Protein AF-0000000073780108 (afdb_homodimer)

Foldseek 3Di:
DPPDDDPDDDPPDPPPPPPPVPPVVPPVPPPPPPPPPPPDPPFFFDFDDDPVDDTDTDDQDPFGDWADWDDDDQWIWTFTQQQFIWTQHPVGIDTQEFDFDPPDDACLRRWGWHEWDADDVNQWIWIQTQRRGTWTAGPVRGDIDHDPPPDPPDGRHGWHYWDADPVGDIDTDHDPCSVVCVVPVVPD/DPPPPDPPDPPDDPPDPPPPVPPVVPPVPPPPPPPPVVPPPPDFFDFDDDPDDDTDTDDQDPFGDWADWDDDDQWIWTFTQQQFIWTQHPVGIDTQEFDFDPPDDACLRRWGWHEWDADPVRQWIWIQTQRRGTWTAGPVRGDIDHDPPPDPPDGRHGWHYWDADPVGDIDTDHDPCSVVCVVPVVPD

Structure (mmCIF, N/CA/C/O backbone):
data_AF-0000000073780108-model_v1
#
loop_
_entity.id
_entity.type
_entity.pdbx_description
1 polymer 'Adipocyte plasma membrane-associated protein'
#
loop_
_atom_site.group_PDB
_atom_site.id
_atom_site.type_symbol
_atom_site.label_atom_id
_atom_site.label_alt_id
_atom_site.label_comp_id
_atom_site.label_asym_id
_atom_site.label_entity_id
_atom_site.label_seq_id
_atom_site.pdbx_PDB_ins_code
_atom_site.Cartn_x
_atom_site.Cartn_y
_atom_site.Cartn_z
_atom_site.occupancy
_atom_site.B_iso_or_equiv
_atom_site.auth_seq_id
_atom_site.auth_comp_id
_atom_site.auth_asym_id
_atom_site.auth_atom_id
_atom_site.pdbx_PDB_model_num
ATOM 1 N N . MET A 1 1 ? 30.875 15.211 83.938 1 23.62 1 MET A N 1
ATOM 2 C CA . MET A 1 1 ? 29.484 15.602 84.125 1 23.62 1 MET A CA 1
ATOM 3 C C . MET A 1 1 ? 28.719 15.625 82.812 1 23.62 1 MET A C 1
ATOM 5 O O . MET A 1 1 ? 27.5 15.484 82.812 1 23.62 1 MET A O 1
ATOM 9 N N . ILE A 1 2 ? 29.375 16.125 81.75 1 29.27 2 ILE A N 1
ATOM 10 C CA . ILE A 1 2 ? 28.781 16.625 80.5 1 29.27 2 ILE A CA 1
ATOM 11 C C . ILE A 1 2 ? 28.281 15.445 79.688 1 29.27 2 ILE A C 1
ATOM 13 O O . ILE A 1 2 ? 27.906 15.625 78.5 1 29.27 2 ILE A O 1
ATOM 17 N N . GLU A 1 3 ? 28.594 14.258 80.125 1 25.8 3 GLU A N 1
ATOM 18 C CA . GLU A 1 3 ? 28.656 12.984 79.375 1 25.8 3 GLU A CA 1
ATOM 19 C C . GLU A 1 3 ? 27.266 12.523 78.938 1 25.8 3 GLU A C 1
ATOM 21 O O . GLU A 1 3 ? 27.094 11.945 77.875 1 25.8 3 GLU A O 1
ATOM 26 N N . LEU A 1 4 ? 26.297 12.336 79.875 1 23.11 4 LEU A N 1
ATOM 27 C CA . LEU A 1 4 ? 25.359 11.219 79.938 1 23.11 4 LEU A CA 1
ATOM 28 C C . LEU A 1 4 ? 24.125 11.484 79.062 1 23.11 4 LEU A C 1
ATOM 30 O O . LEU A 1 4 ? 23.391 10.555 78.75 1 23.11 4 LEU A O 1
ATOM 34 N N . ARG A 1 5 ? 23.438 12.703 79.125 1 22.75 5 ARG A N 1
ATOM 35 C CA . ARG A 1 5 ? 21.984 12.766 79.062 1 22.75 5 ARG A CA 1
ATOM 36 C C . ARG A 1 5 ? 21.453 12.195 77.812 1 22.75 5 ARG A C 1
ATOM 38 O O . ARG A 1 5 ? 22.172 12.102 76.812 1 22.75 5 ARG A O 1
ATOM 45 N N . LYS A 1 6 ? 19.984 12.539 77.375 1 26.09 6 LYS A N 1
ATOM 46 C CA . LYS A 1 6 ? 18.672 12.055 76.938 1 26.09 6 LYS A CA 1
ATOM 47 C C . LYS A 1 6 ? 18.625 11.867 75.438 1 26.09 6 LYS A C 1
ATOM 49 O O . LYS A 1 6 ? 18.781 12.82 74.688 1 26.09 6 LYS A O 1
ATOM 54 N N . LEU A 1 7 ? 19.109 10.703 74.688 1 26.95 7 LEU A N 1
ATOM 55 C CA . LEU A 1 7 ? 18.984 9.836 73.562 1 26.95 7 LEU A CA 1
ATOM 56 C C . LEU A 1 7 ? 17.547 9.773 73.062 1 26.95 7 LEU A C 1
ATOM 58 O O . LEU A 1 7 ? 17.297 9.539 71.875 1 26.95 7 LEU A O 1
ATOM 62 N N . VAL A 1 8 ? 16.562 9.781 74 1 26.56 8 VAL A N 1
ATOM 63 C CA . VAL A 1 8 ? 15.352 8.977 73.875 1 26.56 8 VAL A CA 1
ATOM 64 C C . VAL A 1 8 ? 14.445 9.609 72.812 1 26.56 8 VAL A C 1
ATOM 66 O O . VAL A 1 8 ? 13.75 8.906 72.062 1 26.56 8 VAL A O 1
ATOM 69 N N . PHE A 1 9 ? 14.188 10.922 72.812 1 25.12 9 PHE A N 1
ATOM 70 C CA . PHE A 1 9 ? 12.805 11.344 72.562 1 25.12 9 PHE A CA 1
ATOM 71 C C . PHE A 1 9 ? 12.406 11.125 71.125 1 25.12 9 PHE A C 1
ATOM 73 O O . PHE A 1 9 ? 11.25 10.812 70.875 1 25.12 9 PHE A O 1
ATOM 80 N N . ARG A 1 10 ? 13.078 11.734 70.125 1 26.78 10 ARG A N 1
ATOM 81 C CA . ARG A 1 10 ? 12.25 12.305 69.062 1 26.78 10 ARG A CA 1
ATOM 82 C C . ARG A 1 10 ? 11.758 11.227 68.125 1 26.78 10 ARG A C 1
ATOM 84 O O . ARG A 1 10 ? 12.469 10.844 67.188 1 26.78 10 ARG A O 1
ATOM 91 N N . SER A 1 11 ? 11.273 9.969 68.562 1 28.39 11 SER A N 1
ATOM 92 C CA . SER A 1 11 ? 10.68 8.828 67.875 1 28.39 11 SER A CA 1
ATOM 93 C C . SER A 1 11 ? 9.461 9.242 67.062 1 28.39 11 SER A C 1
ATOM 95 O O . SER A 1 11 ? 8.953 8.461 66.25 1 28.39 11 SER A O 1
ATOM 97 N N . ILE A 1 12 ? 8.656 10.25 67.562 1 26.28 12 ILE A N 1
ATOM 98 C CA . ILE A 1 12 ? 7.215 10.133 67.438 1 26.28 12 ILE A CA 1
ATOM 99 C C . ILE A 1 12 ? 6.844 10.289 65.938 1 26.28 12 ILE A C 1
ATOM 101 O O . ILE A 1 12 ? 5.984 9.562 65.438 1 26.28 12 ILE A O 1
ATOM 105 N N . THR A 1 13 ? 7.27 11.336 65.312 1 26.39 13 THR A N 1
ATOM 106 C CA . THR A 1 13 ? 6.34 12.047 64.438 1 26.39 13 THR A CA 1
ATOM 107 C C . THR A 1 13 ? 6.16 11.305 63.094 1 26.39 13 THR A C 1
ATOM 109 O O . THR A 1 13 ? 5.488 11.797 62.188 1 26.39 13 THR A O 1
ATOM 112 N N . VAL A 1 14 ? 6.773 10.141 62.844 1 28.67 14 VAL A N 1
ATOM 113 C CA . VAL A 1 14 ? 6.816 9.664 61.469 1 28.67 14 VAL A CA 1
ATOM 114 C C . VAL A 1 14 ? 5.453 9.109 61.062 1 28.67 14 VAL A C 1
ATOM 116 O O . VAL A 1 14 ? 5.285 8.594 59.969 1 28.67 14 VAL A O 1
ATOM 119 N N . ILE A 1 15 ? 4.496 8.953 62.062 1 28.08 15 ILE A N 1
ATOM 120 C CA . ILE A 1 15 ? 3.363 8.062 61.844 1 28.08 15 ILE A CA 1
ATOM 121 C C . ILE A 1 15 ? 2.438 8.633 60.781 1 28.08 15 ILE A C 1
ATOM 123 O O . ILE A 1 15 ? 1.927 7.902 59.938 1 28.08 15 ILE A O 1
ATOM 127 N N . CYS A 1 16 ? 2.121 9.945 60.875 1 25.45 16 CYS A N 1
ATOM 128 C CA . CYS A 1 16 ? 0.814 10.398 60.406 1 25.45 16 CYS A CA 1
ATOM 129 C C . CYS A 1 16 ? 0.711 10.305 58.875 1 25.45 16 CYS A C 1
ATOM 131 O O . CYS A 1 16 ? -0.374 10.453 58.312 1 25.45 16 CYS A O 1
ATOM 133 N N . ILE A 1 17 ? 1.771 10.391 58.156 1 28.38 17 ILE A N 1
ATOM 134 C CA . ILE A 1 17 ? 1.532 10.766 56.781 1 28.38 17 ILE A CA 1
ATOM 135 C C . ILE A 1 17 ? 0.919 9.586 56.031 1 28.38 17 ILE A C 1
ATOM 137 O O . ILE A 1 17 ? 0.561 9.711 54.844 1 28.38 17 ILE A O 1
ATOM 141 N N . GLY A 1 18 ? 0.762 8.391 56.625 1 26.16 18 GLY A N 1
ATOM 142 C CA . GLY A 1 18 ? 0.347 7.199 55.875 1 26.16 18 GLY A CA 1
ATOM 143 C C . GLY A 1 18 ? -1.107 7.242 55.469 1 26.16 18 GLY A C 1
ATOM 144 O O . GLY A 1 18 ? -1.473 6.672 54.438 1 26.16 18 GLY A O 1
ATOM 145 N N . TYR A 1 19 ? -1.919 7.762 56.375 1 26.3 19 TYR A N 1
ATOM 146 C CA . TYR A 1 19 ? -3.336 7.434 56.25 1 26.3 19 TYR A CA 1
ATOM 147 C C . TYR A 1 19 ? -3.963 8.102 55.031 1 26.3 19 TYR A C 1
ATOM 149 O O . TYR A 1 19 ? -5 7.652 54.562 1 26.3 19 TYR A O 1
ATOM 157 N N . ILE A 1 20 ? -3.553 9.336 54.781 1 27.33 20 ILE A N 1
ATOM 158 C CA . ILE A 1 20 ? -4.426 10.109 53.906 1 27.33 20 ILE A CA 1
ATOM 159 C C . ILE A 1 20 ? -4.477 9.477 52.531 1 27.33 20 ILE A C 1
ATOM 161 O O . ILE A 1 20 ? -5.438 9.68 51.781 1 27.33 20 ILE A O 1
ATOM 165 N N . ILE A 1 21 ? -3.494 8.711 52.156 1 25.94 21 ILE A N 1
ATOM 166 C CA . ILE A 1 21 ? -3.469 8.383 50.719 1 25.94 21 ILE A CA 1
ATOM 167 C C . ILE A 1 21 ? -4.582 7.391 50.406 1 25.94 21 ILE A C 1
ATOM 169 O O . ILE A 1 21 ? -5.012 7.281 49.25 1 25.94 21 ILE A O 1
ATOM 173 N N . ARG A 1 22 ? -5.121 6.656 51.375 1 27.92 22 ARG A N 1
ATOM 174 C CA . ARG A 1 22 ? -6.094 5.602 51.094 1 27.92 22 ARG A CA 1
ATOM 175 C C . ARG A 1 22 ? -7.402 6.184 50.594 1 27.92 22 ARG A C 1
ATOM 177 O O . ARG A 1 22 ? -8.07 5.574 49.75 1 27.92 22 ARG A O 1
ATOM 184 N N . CYS A 1 23 ? -7.852 7.215 51.25 1 27.45 23 CYS A N 1
ATOM 185 C CA . CYS A 1 23 ? -9.273 7.496 51.062 1 27.45 23 CYS A CA 1
ATOM 186 C C . CYS A 1 23 ? -9.594 7.828 49.625 1 27.45 23 CYS A C 1
ATOM 188 O O . CYS A 1 23 ? -10.734 7.672 49.188 1 27.45 23 CYS A O 1
ATOM 190 N N . PHE A 1 24 ? -8.844 8.766 49.094 1 27.88 24 PHE A N 1
ATOM 191 C CA . PHE A 1 24 ? -9.398 9.328 47.844 1 27.88 24 PHE A CA 1
ATOM 192 C C . PHE A 1 24 ? -9.453 8.273 46.75 1 27.88 24 PHE A C 1
ATOM 194 O O . PHE A 1 24 ? -9.867 8.562 45.625 1 27.88 24 PHE A O 1
ATOM 201 N N . LEU A 1 25 ? -8.891 7.102 46.969 1 29.11 25 LEU A N 1
ATOM 202 C CA . LEU A 1 25 ? -8.828 6.211 45.812 1 29.11 25 LEU A CA 1
ATOM 203 C C . LEU A 1 25 ? -10.195 5.586 45.562 1 29.11 25 LEU A C 1
ATOM 205 O O . LEU A 1 25 ? -10.312 4.684 44.719 1 29.11 25 LEU A O 1
ATOM 209 N N . ASN A 1 26 ? -11.133 5.727 46.438 1 29.36 26 ASN A N 1
ATOM 210 C CA . ASN A 1 26 ? -12.32 4.898 46.25 1 29.36 26 ASN A CA 1
ATOM 211 C C . ASN A 1 26 ? -13.133 5.355 45.062 1 29.36 26 ASN A C 1
ATOM 213 O O . ASN A 1 26 ? -14.352 5.539 45.156 1 29.36 26 ASN A O 1
ATOM 217 N N . LYS A 1 27 ? -12.703 6.355 44.375 1 29.73 27 LYS A N 1
ATOM 218 C CA . LYS A 1 27 ? -13.781 6.656 43.438 1 29.73 27 LYS A CA 1
ATOM 219 C C . LYS A 1 27 ? -14.18 5.414 42.625 1 29.73 27 LYS A C 1
ATOM 221 O O . LYS A 1 27 ? -13.312 4.695 42.125 1 29.73 27 LYS A O 1
ATOM 226 N N . SER A 1 28 ? -15.344 4.852 42.938 1 29.98 28 SER A N 1
ATOM 227 C CA . SER A 1 28 ? -16.047 3.756 42.281 1 29.98 28 SER A CA 1
ATOM 228 C C . SER A 1 28 ? -15.992 3.891 40.75 1 29.98 28 SER A C 1
ATOM 230 O O . SER A 1 28 ? -16.578 4.816 40.188 1 29.98 28 SER A O 1
ATOM 232 N N . THR A 1 29 ? -14.82 4.012 40.219 1 29.36 29 THR A N 1
ATOM 233 C CA . THR A 1 29 ? -14.836 4.152 38.75 1 29.36 29 THR A CA 1
ATOM 234 C C . THR A 1 29 ? -15.727 3.098 38.125 1 29.36 29 THR A C 1
ATOM 236 O O . THR A 1 29 ? -15.461 1.899 38.219 1 29.36 29 THR A O 1
ATOM 239 N N . ASP A 1 30 ? -17.078 3.268 38.281 1 28.55 30 ASP A N 1
ATOM 240 C CA . ASP A 1 30 ? -18.016 2.479 37.5 1 28.55 30 ASP A CA 1
ATOM 241 C C . ASP A 1 30 ? -17.484 2.264 36.062 1 28.55 30 ASP A C 1
ATOM 243 O O . ASP A 1 30 ? -17.234 3.227 35.344 1 28.55 30 ASP A O 1
ATOM 247 N N . SER A 1 31 ? -16.672 1.318 35.906 1 28.3 31 SER A N 1
ATOM 248 C CA . SER A 1 31 ? -16.156 0.807 34.656 1 28.3 31 SER A CA 1
ATOM 249 C C . SER A 1 31 ? -17.281 0.573 33.625 1 28.3 31 SER A C 1
ATOM 251 O O . SER A 1 31 ? -18.078 -0.348 33.812 1 28.3 31 SER A O 1
ATOM 253 N N . TYR A 1 32 ? -18.156 1.625 33.469 1 25.91 32 TYR A N 1
ATOM 254 C CA . TYR A 1 32 ? -19.094 1.364 32.375 1 25.91 32 TYR A CA 1
ATOM 255 C C . TYR A 1 32 ? -18.375 0.731 31.188 1 25.91 32 TYR A C 1
ATOM 257 O O . TYR A 1 32 ? -17.391 1.28 30.688 1 25.91 32 TYR A O 1
ATOM 265 N N . THR A 1 33 ? -18.219 -0.583 31.266 1 25.45 33 THR A N 1
ATOM 266 C CA . THR A 1 33 ? -17.859 -1.425 30.141 1 25.45 33 THR A CA 1
ATOM 267 C C . THR A 1 33 ? -18.688 -1.081 28.906 1 25.45 33 THR A C 1
ATOM 269 O O . THR A 1 33 ? -19.891 -1.344 28.891 1 25.45 33 THR A O 1
ATOM 272 N N . TYR A 1 34 ? -18.625 0.204 28.594 1 25.34 34 TYR A N 1
ATOM 273 C CA . TYR A 1 34 ? -19.312 0.432 27.328 1 25.34 34 TYR A CA 1
ATOM 274 C C . TYR A 1 34 ? -19.031 -0.695 26.344 1 25.34 34 TYR A C 1
ATOM 276 O O . TYR A 1 34 ? -17.875 -1.039 26.094 1 25.34 34 TYR A O 1
ATOM 284 N N . HIS A 1 35 ? -19.859 -1.707 26.484 1 26.08 35 HIS A N 1
ATOM 285 C CA . HIS A 1 35 ? -19.938 -2.723 25.453 1 26.08 35 HIS A CA 1
ATOM 286 C C . HIS A 1 35 ? -20 -2.086 24.062 1 26.08 35 HIS A C 1
ATOM 288 O O . HIS A 1 35 ? -20.953 -1.361 23.75 1 26.08 35 HIS A O 1
ATOM 294 N N . ILE A 1 36 ? -18.938 -1.427 23.812 1 26.33 36 ILE A N 1
ATOM 295 C CA . ILE A 1 36 ? -18.953 -0.988 22.422 1 26.33 36 ILE A CA 1
ATOM 296 C C . ILE A 1 36 ? -19.438 -2.123 21.531 1 26.33 36 ILE A C 1
ATOM 298 O O . ILE A 1 36 ? -18.891 -3.223 21.547 1 26.33 36 ILE A O 1
ATOM 302 N N . ASN A 1 37 ? -20.734 -2.211 21.312 1 26.16 37 ASN A N 1
ATOM 303 C CA . ASN A 1 37 ? -21.312 -3.057 20.266 1 26.16 37 ASN A CA 1
ATOM 304 C C . ASN A 1 37 ? -20.406 -3.141 19.047 1 26.16 37 ASN A C 1
ATOM 306 O O . ASN A 1 37 ? -19.859 -2.131 18.609 1 26.16 37 ASN A O 1
ATOM 310 N N . PRO A 1 38 ? -19.953 -4.324 18.828 1 26.8 38 PRO A N 1
ATOM 311 C CA . PRO A 1 38 ? -19.047 -4.645 17.734 1 26.8 38 PRO A CA 1
ATOM 312 C C . PRO A 1 38 ? -19.422 -3.959 16.422 1 26.8 38 PRO A C 1
ATOM 314 O O . PRO A 1 38 ? -20.609 -3.945 16.047 1 26.8 38 PRO A O 1
ATOM 317 N N . SER A 1 39 ? -18.828 -2.816 16.188 1 29.84 39 SER A N 1
ATOM 318 C CA . SER A 1 39 ? -18.875 -2.09 14.922 1 29.84 39 SER A CA 1
ATOM 319 C C . SER A 1 39 ? -18.953 -3.045 13.734 1 29.84 39 SER A C 1
ATOM 321 O O . SER A 1 39 ? -18.562 -4.211 13.844 1 29.84 39 SER A O 1
ATOM 323 N N . ILE A 1 40 ? -19.781 -2.783 12.789 1 26.11 40 ILE A N 1
ATOM 324 C CA . ILE A 1 40 ? -20.047 -3.457 11.523 1 26.11 40 ILE A CA 1
ATOM 325 C C . ILE A 1 40 ? -18.734 -3.895 10.891 1 26.11 40 ILE A C 1
ATOM 327 O O . ILE A 1 40 ? -17.828 -3.074 10.688 1 26.11 40 ILE A O 1
ATOM 331 N N . GLU A 1 41 ? -18.281 -5.047 11.266 1 29.34 41 GLU A N 1
ATOM 332 C CA . GLU A 1 41 ? -17.172 -5.77 10.633 1 29.34 41 GLU A CA 1
ATOM 333 C C . GLU A 1 41 ? -17.141 -5.512 9.133 1 29.34 41 GLU A C 1
ATOM 335 O O . GLU A 1 41 ? -18.094 -5.816 8.422 1 29.34 41 GLU A O 1
ATOM 340 N N . LEU A 1 42 ? -16.734 -4.438 8.719 1 32.12 42 LEU A N 1
ATOM 341 C CA . LEU A 1 42 ? -16.531 -4.344 7.277 1 32.12 42 LEU A CA 1
ATOM 342 C C . LEU A 1 42 ? -15.719 -5.527 6.762 1 32.12 42 LEU A C 1
ATOM 344 O O . LEU A 1 42 ? -14.508 -5.605 6.996 1 32.12 42 LEU A O 1
ATOM 348 N N . ASN A 1 43 ? -16.016 -6.672 6.984 1 30.02 43 ASN A N 1
ATOM 349 C CA . ASN A 1 43 ? -15.602 -7.969 6.461 1 30.02 43 ASN A CA 1
ATOM 350 C C . ASN A 1 43 ? -15.25 -7.891 4.977 1 30.02 43 ASN A C 1
ATOM 352 O O . ASN A 1 43 ? -15.984 -7.293 4.191 1 30.02 43 ASN A O 1
ATOM 356 N N . ASP A 1 44 ? -14.242 -8.352 4.305 1 33.88 44 ASP A N 1
ATOM 357 C CA . ASP A 1 44 ? -13.625 -8.977 3.139 1 33.88 44 ASP A CA 1
ATOM 358 C C . ASP A 1 44 ? -13.867 -8.148 1.879 1 33.88 44 ASP A C 1
ATOM 360 O O . ASP A 1 44 ? -13.883 -8.688 0.769 1 33.88 44 ASP A O 1
ATOM 364 N N . GLN A 1 45 ? -14.367 -6.934 1.957 1 39.59 45 GLN A N 1
ATOM 365 C CA . GLN A 1 45 ? -14.914 -6.461 0.688 1 39.59 45 GLN A CA 1
ATOM 366 C C . GLN A 1 45 ? -14.25 -5.148 0.263 1 39.59 45 GLN A C 1
ATOM 368 O O . GLN A 1 45 ? -13.648 -4.457 1.084 1 39.59 45 GLN A O 1
ATOM 373 N N . LEU A 1 46 ? -13.781 -5.098 -1.035 1 40.38 46 LEU A N 1
ATOM 374 C CA . LEU A 1 46 ? -13.461 -3.879 -1.768 1 40.38 46 LEU A CA 1
ATOM 375 C C . LEU A 1 46 ? -14.648 -2.922 -1.771 1 40.38 46 LEU A C 1
ATOM 377 O O . LEU A 1 46 ? -15.789 -3.34 -1.999 1 40.38 46 LEU A O 1
ATOM 381 N N . ILE A 1 47 ? -14.641 -1.762 -1.096 1 45.81 47 ILE A N 1
ATOM 382 C CA . ILE A 1 47 ? -15.719 -0.779 -1.132 1 45.81 47 ILE A CA 1
ATOM 383 C C . ILE A 1 47 ? -15.523 0.159 -2.32 1 45.81 47 ILE A C 1
ATOM 385 O O . ILE A 1 47 ? -14.406 0.606 -2.588 1 45.81 47 ILE A O 1
ATOM 389 N N . ILE A 1 48 ? -16.359 0.102 -3.35 1 39.84 48 ILE A N 1
ATOM 390 C CA . ILE A 1 48 ? -16.344 1.057 -4.453 1 39.84 48 ILE A CA 1
ATOM 391 C C . ILE A 1 48 ? -17.328 2.195 -4.164 1 39.84 48 ILE A C 1
ATOM 393 O O . ILE A 1 48 ? -18.469 1.957 -3.797 1 39.84 48 ILE A O 1
ATOM 397 N N . ASN A 1 49 ? -16.812 3.352 -3.844 1 43.97 49 ASN A N 1
ATOM 398 C CA . ASN A 1 49 ? -17.688 4.512 -3.723 1 43.97 49 ASN A CA 1
ATOM 399 C C . ASN A 1 49 ? -18.062 5.082 -5.09 1 43.97 49 ASN A C 1
ATOM 401 O O . ASN A 1 49 ? -17.188 5.527 -5.836 1 43.97 49 ASN A O 1
ATOM 405 N N . LYS A 1 50 ? -19.094 4.559 -5.582 1 40.22 50 LYS A N 1
ATOM 406 C CA . LYS A 1 50 ? -19.672 5.219 -6.746 1 40.22 50 LYS A CA 1
ATOM 407 C C . LYS A 1 50 ? -20.328 6.535 -6.359 1 40.22 50 LYS A C 1
ATOM 409 O O . LYS A 1 50 ? -21.062 6.605 -5.359 1 40.22 50 LYS A O 1
ATOM 414 N N . ASN A 1 51 ? -20.203 7.668 -7.066 1 39.09 51 ASN A N 1
ATOM 415 C CA . ASN A 1 51 ? -20.859 8.953 -6.844 1 39.09 51 ASN A CA 1
ATOM 416 C C . ASN A 1 51 ? -21.406 9.062 -5.426 1 39.09 51 ASN A C 1
ATOM 418 O O . ASN A 1 51 ? -22.562 8.719 -5.172 1 39.09 51 ASN A O 1
ATOM 422 N N . TYR A 1 52 ? -20.703 9.414 -4.332 1 48.41 52 TYR A N 1
ATOM 423 C CA . TYR A 1 52 ? -20.719 9.938 -2.971 1 48.41 52 TYR A CA 1
ATOM 424 C C . TYR A 1 52 ? -21.828 9.289 -2.146 1 48.41 52 TYR A C 1
ATOM 426 O O . TYR A 1 52 ? -21.953 9.555 -0.948 1 48.41 52 TYR A O 1
ATOM 434 N N . GLY A 1 53 ? -22.5 8.102 -2.814 1 51.72 53 GLY A N 1
ATOM 435 C CA . GLY A 1 53 ? -23.609 7.621 -2.004 1 51.72 53 GLY A CA 1
ATOM 436 C C . GLY A 1 53 ? -23.688 6.105 -1.945 1 51.72 53 GLY A C 1
ATOM 437 O O . GLY A 1 53 ? -23.922 5.531 -0.88 1 51.72 53 GLY A O 1
ATOM 438 N N . LYS A 1 54 ? -23.516 5.418 -3.068 1 59.38 54 LYS A N 1
ATOM 439 C CA . LYS A 1 54 ? -23.828 3.994 -3.014 1 59.38 54 LYS A CA 1
ATOM 440 C C . LYS A 1 54 ? -22.562 3.156 -2.834 1 59.38 54 LYS A C 1
ATOM 442 O O . LYS A 1 54 ? -21.641 3.242 -3.641 1 59.38 54 LYS A O 1
ATOM 447 N N . LEU A 1 55 ? -22.328 2.658 -1.636 1 68.56 55 LEU A N 1
ATOM 448 C CA . LEU A 1 55 ? -21.234 1.73 -1.331 1 68.56 55 LEU A CA 1
ATOM 449 C C . LEU A 1 55 ? -21.594 0.317 -1.785 1 68.56 55 LEU A C 1
ATOM 451 O O . LEU A 1 55 ? -22.688 -0.171 -1.518 1 68.56 55 LEU A O 1
ATOM 455 N N . GLU A 1 56 ? -20.812 -0.107 -2.812 1 79 56 GLU A N 1
ATOM 456 C CA . GLU A 1 56 ? -20.953 -1.503 -3.213 1 79 56 GLU A CA 1
ATOM 457 C C . GLU A 1 56 ? -19.734 -2.322 -2.826 1 79 56 GLU A C 1
ATOM 459 O O . GLU A 1 56 ? -18.609 -1.815 -2.857 1 79 56 GLU A O 1
ATOM 464 N N . LYS A 1 57 ? -20.047 -3.588 -2.387 1 82.88 57 LYS A N 1
ATOM 465 C CA . LYS A 1 57 ? -18.969 -4.516 -2.049 1 82.88 57 LYS A CA 1
ATOM 466 C C . LYS A 1 57 ? -18.641 -5.43 -3.227 1 82.88 57 LYS A C 1
ATOM 468 O O . LYS A 1 57 ? -19.531 -5.906 -3.922 1 82.88 57 LYS A O 1
ATOM 473 N N . ILE A 1 58 ? -17.359 -5.59 -3.492 1 86.62 58 ILE A N 1
ATOM 474 C CA . ILE A 1 58 ? -16.938 -6.555 -4.5 1 86.62 58 ILE A CA 1
ATOM 475 C C . ILE A 1 58 ? -16.641 -7.902 -3.838 1 86.62 58 ILE A C 1
ATOM 477 O O . ILE A 1 58 ? -15.805 -7.996 -2.941 1 86.62 58 ILE A O 1
ATOM 481 N N . ASP A 1 59 ? -17.359 -8.859 -4.25 1 87.62 59 ASP A N 1
ATOM 482 C CA . ASP A 1 59 ? -17.156 -10.219 -3.756 1 87.62 59 ASP A CA 1
ATOM 483 C C . ASP A 1 59 ? -15.922 -10.859 -4.379 1 87.62 59 ASP A C 1
ATOM 485 O O . ASP A 1 59 ? -15.828 -10.984 -5.602 1 87.62 59 ASP A O 1
ATOM 489 N N . LEU A 1 60 ? -15.039 -11.32 -3.559 1 92.19 60 LEU A N 1
ATOM 490 C CA . LEU A 1 60 ? -13.789 -11.906 -4.035 1 92.19 60 LEU A CA 1
ATOM 491 C C . LEU A 1 60 ? -13.867 -13.43 -4.023 1 92.19 60 LEU A C 1
ATOM 493 O O . LEU A 1 60 ? -12.836 -14.109 -4.066 1 92.19 60 LEU A O 1
ATOM 497 N N . MET A 1 61 ? -15.094 -13.875 -3.904 1 92.56 61 MET A N 1
ATOM 498 C CA . MET A 1 61 ? -15.344 -15.312 -3.916 1 92.56 61 MET A CA 1
ATOM 499 C C . MET A 1 61 ? -14.578 -16 -2.791 1 92.56 61 MET A C 1
ATOM 501 O O . MET A 1 61 ? -14.797 -15.703 -1.614 1 92.56 61 MET A O 1
ATOM 505 N N . ASN A 1 62 ? -13.648 -16.922 -3.162 1 92.81 62 ASN A N 1
ATOM 506 C CA . ASN A 1 62 ? -12.961 -17.703 -2.145 1 92.81 62 ASN A CA 1
ATOM 507 C C . ASN A 1 62 ? -11.695 -17.016 -1.658 1 92.81 62 ASN A C 1
ATOM 509 O O . ASN A 1 62 ? -10.883 -17.625 -0.957 1 92.81 62 ASN A O 1
ATOM 513 N N . TYR A 1 63 ? -11.586 -15.781 -2.07 1 92.94 63 TYR A N 1
ATOM 514 C CA . TYR A 1 63 ? -10.406 -15.039 -1.652 1 92.94 63 TYR A CA 1
ATOM 515 C C . TYR A 1 63 ? -10.758 -14 -0.592 1 92.94 63 TYR A C 1
ATOM 517 O O . TYR A 1 63 ? -11.922 -13.609 -0.467 1 92.94 63 TYR A O 1
ATOM 525 N N . SER A 1 64 ? -9.703 -13.641 0.206 1 90.06 64 SER A N 1
ATOM 526 C CA . SER A 1 64 ? -9.961 -12.703 1.302 1 90.06 64 SER A CA 1
ATOM 527 C C . SER A 1 64 ? -8.734 -11.852 1.595 1 90.06 64 SER A C 1
ATOM 529 O O . SER A 1 64 ? -7.652 -12.102 1.058 1 90.06 64 SER A O 1
ATOM 531 N N . GLY A 1 65 ? -8.953 -10.766 2.357 1 89.62 65 GLY A N 1
ATOM 532 C CA . GLY A 1 65 ? -7.887 -9.93 2.885 1 89.62 65 GLY A CA 1
ATOM 533 C C . GLY A 1 65 ? -7.145 -9.164 1.81 1 89.62 65 GLY A C 1
ATOM 534 O O . GLY A 1 65 ? -5.914 -9.203 1.745 1 89.62 65 GLY A O 1
ATOM 535 N N . PRO A 1 66 ? -7.914 -8.57 0.923 1 93.62 66 PRO A N 1
ATOM 536 C CA . PRO A 1 66 ? -7.195 -7.711 -0.018 1 93.62 66 PRO A CA 1
ATOM 537 C C . PRO A 1 66 ? -6.434 -6.582 0.679 1 93.62 66 PRO A C 1
ATOM 539 O O . PRO A 1 66 ? -6.918 -6.027 1.669 1 93.62 66 PRO A O 1
ATOM 542 N N . GLU A 1 67 ? -5.27 -6.25 0.264 1 92.06 67 GLU A N 1
ATOM 543 C CA . GLU A 1 67 ? -4.43 -5.254 0.919 1 92.06 67 GLU A CA 1
ATOM 544 C C . GLU A 1 67 ? -4.129 -4.086 -0.016 1 92.06 67 GLU A C 1
ATOM 546 O O . GLU A 1 67 ? -4.23 -2.922 0.381 1 92.06 67 GLU A O 1
ATOM 551 N N . SER A 1 68 ? -3.658 -4.363 -1.22 1 96.06 68 SER A N 1
ATOM 552 C CA . SER A 1 68 ? -3.316 -3.307 -2.164 1 96.06 68 SER A CA 1
ATOM 553 C C . SER A 1 68 ? -4.051 -3.486 -3.488 1 96.06 68 SER A C 1
ATOM 555 O O . SER A 1 68 ? -4.457 -4.598 -3.832 1 96.06 68 SER A O 1
ATOM 557 N N . LEU A 1 69 ? -4.184 -2.381 -4.203 1 96.69 69 LEU A N 1
ATOM 558 C CA . LEU A 1 69 ? -4.949 -2.33 -5.445 1 96.69 69 LEU A CA 1
ATOM 559 C C . LEU A 1 69 ? -4.195 -1.55 -6.516 1 96.69 69 LEU A C 1
ATOM 561 O O . LEU A 1 69 ? -3.521 -0.562 -6.215 1 96.69 69 LEU A O 1
ATOM 565 N N . ILE A 1 70 ? -4.434 -2.021 -7.742 1 97.44 70 ILE A N 1
ATOM 566 C CA . ILE A 1 70 ? -4.09 -1.253 -8.938 1 97.44 70 ILE A CA 1
ATOM 567 C C . ILE A 1 70 ? -5.219 -1.354 -9.961 1 97.44 70 ILE A C 1
ATOM 569 O O . ILE A 1 70 ? -5.867 -2.398 -10.078 1 97.44 70 ILE A O 1
ATOM 573 N N . TYR A 1 71 ? -5.594 -0.234 -10.523 1 97.12 71 TYR A N 1
ATOM 574 C CA . TYR A 1 71 ? -6.402 -0.279 -11.734 1 97.12 71 TYR A CA 1
ATOM 575 C C . TYR A 1 71 ? -5.543 -0.035 -12.969 1 97.12 71 TYR A C 1
ATOM 577 O O . TYR A 1 71 ? -4.832 0.971 -13.055 1 97.12 71 TYR A O 1
ATOM 585 N N . HIS A 1 72 ? -5.566 -0.946 -13.867 1 97.56 72 HIS A N 1
ATOM 586 C CA . HIS A 1 72 ? -4.754 -0.843 -15.07 1 97.56 72 HIS A CA 1
ATOM 587 C C . HIS A 1 72 ? -5.43 -1.525 -16.25 1 97.56 72 HIS A C 1
ATOM 589 O O . HIS A 1 72 ? -5.824 -2.691 -16.156 1 97.56 72 HIS A O 1
ATOM 595 N N . ASP A 1 73 ? -5.605 -0.79 -17.328 1 96.06 73 ASP A N 1
ATOM 596 C CA . ASP A 1 73 ? -6.109 -1.295 -18.609 1 96.06 73 ASP A CA 1
ATOM 597 C C . ASP A 1 73 ? -7.418 -2.059 -18.422 1 96.06 73 ASP A C 1
ATOM 599 O O . ASP A 1 73 ? -7.559 -3.186 -18.891 1 96.06 73 ASP A O 1
ATOM 603 N N . GLY A 1 74 ? -8.273 -1.544 -17.656 1 96.19 74 GLY A N 1
ATOM 604 C CA . GLY A 1 74 ? -9.625 -2.062 -17.531 1 96.19 74 GLY A CA 1
ATOM 605 C C . GLY A 1 74 ? -9.758 -3.143 -16.469 1 96.19 74 GLY A C 1
ATOM 606 O O . GLY A 1 74 ? -10.82 -3.754 -16.344 1 96.19 74 GLY A O 1
ATOM 607 N N . SER A 1 75 ? -8.688 -3.379 -15.773 1 97.5 75 SER A N 1
ATOM 608 C CA . SER A 1 75 ? -8.727 -4.422 -14.758 1 97.5 75 SER A CA 1
ATOM 609 C C . SER A 1 75 ? -8.242 -3.896 -13.406 1 97.5 75 SER A C 1
ATOM 611 O O . SER A 1 75 ? -7.352 -3.049 -13.344 1 97.5 75 SER A O 1
ATOM 613 N N . LEU A 1 76 ? -8.898 -4.43 -12.391 1 97.25 76 LEU A N 1
ATOM 614 C CA . LEU A 1 76 ? -8.422 -4.25 -11.023 1 97.25 76 LEU A CA 1
ATOM 615 C C . LEU A 1 76 ? -7.523 -5.41 -10.609 1 97.25 76 LEU A C 1
ATOM 617 O O . LEU A 1 76 ? -7.82 -6.57 -10.898 1 97.25 76 LEU A O 1
ATOM 621 N N . TYR A 1 77 ? -6.438 -5.102 -10.031 1 98.38 77 TYR A N 1
ATOM 622 C CA . TYR A 1 77 ? -5.555 -6.102 -9.438 1 98.38 77 TYR A CA 1
ATOM 623 C C . TYR A 1 77 ? -5.461 -5.918 -7.93 1 98.38 77 TYR A C 1
ATOM 625 O O . TYR A 1 77 ? -5.375 -4.789 -7.441 1 98.38 77 TYR A O 1
ATOM 633 N N . ALA A 1 78 ? -5.488 -7.004 -7.207 1 97.88 78 ALA A N 1
ATOM 634 C CA . ALA A 1 78 ? -5.465 -6.93 -5.75 1 97.88 78 ALA A CA 1
ATOM 635 C C . ALA A 1 78 ? -4.602 -8.047 -5.16 1 97.88 78 ALA A C 1
ATOM 637 O O . ALA A 1 78 ? -4.629 -9.18 -5.641 1 97.88 78 ALA A O 1
ATOM 638 N N . THR A 1 79 ? -3.824 -7.68 -4.164 1 97.38 79 THR A N 1
ATOM 639 C CA . THR A 1 79 ? -3.164 -8.711 -3.371 1 97.38 79 THR A CA 1
ATOM 640 C C . THR A 1 79 ? -4.109 -9.258 -2.303 1 97.38 79 THR A C 1
ATOM 642 O O . THR A 1 79 ? -4.898 -8.508 -1.722 1 97.38 79 THR A O 1
ATOM 645 N N . VAL A 1 80 ? -4 -10.594 -2.029 1 94 80 VAL A N 1
ATOM 646 C CA . VAL A 1 80 ? -4.895 -11.211 -1.057 1 94 80 VAL A CA 1
ATOM 647 C C . VAL A 1 80 ? -4.09 -12.102 -0.111 1 94 80 VAL A C 1
ATOM 649 O O . VAL A 1 80 ? -2.932 -12.422 -0.383 1 94 80 VAL A O 1
ATOM 652 N N . ILE A 1 81 ? -4.707 -12.477 0.98 1 90.88 81 ILE A N 1
ATOM 653 C CA . ILE A 1 81 ? -4.02 -13.156 2.07 1 90.88 81 ILE A CA 1
ATOM 654 C C . ILE A 1 81 ? -3.582 -14.547 1.616 1 90.88 81 ILE A C 1
ATOM 656 O O . ILE A 1 81 ? -2.656 -15.133 2.186 1 90.88 81 ILE A O 1
ATOM 660 N N . GLN A 1 82 ? -4.148 -15.078 0.501 1 91.81 82 GLN A N 1
ATOM 661 C CA . GLN A 1 82 ? -3.838 -16.422 0.02 1 91.81 82 GLN A CA 1
ATOM 662 C C . GLN A 1 82 ? -2.541 -16.422 -0.783 1 91.81 82 GLN A C 1
ATOM 664 O O . GLN A 1 82 ? -2.205 -17.422 -1.418 1 91.81 82 GLN A O 1
ATOM 669 N N . GLY A 1 83 ? -1.854 -15.312 -0.807 1 95.19 83 GLY A N 1
ATOM 670 C CA . GLY A 1 83 ? -0.56 -15.266 -1.469 1 95.19 83 GLY A CA 1
ATOM 671 C C . GLY A 1 83 ? -0.663 -15.055 -2.967 1 95.19 83 GLY A C 1
ATOM 672 O O . GLY A 1 83 ? 0.214 -15.484 -3.721 1 95.19 83 GLY A O 1
ATOM 673 N N . LYS A 1 84 ? -1.749 -14.438 -3.363 1 97.31 84 LYS A N 1
ATOM 674 C CA . LYS A 1 84 ? -2.027 -14.312 -4.793 1 97.31 84 LYS A CA 1
ATOM 675 C C . LYS A 1 84 ? -2.26 -12.859 -5.18 1 97.31 84 LYS A C 1
ATOM 677 O O . LYS A 1 84 ? -2.549 -12.016 -4.32 1 97.31 84 LYS A O 1
ATOM 682 N N . ILE A 1 85 ? -2.082 -12.594 -6.43 1 98.62 85 ILE A N 1
ATOM 683 C CA . ILE A 1 85 ? -2.586 -11.391 -7.074 1 98.62 85 ILE A CA 1
ATOM 684 C C . ILE A 1 85 ? -3.799 -11.734 -7.934 1 98.62 85 ILE A C 1
ATOM 686 O O . ILE A 1 85 ? -3.711 -12.562 -8.844 1 98.62 85 ILE A O 1
ATOM 690 N N . LEU A 1 86 ? -4.887 -11.086 -7.594 1 98.38 86 LEU A N 1
ATOM 691 C CA . LEU A 1 86 ? -6.098 -11.305 -8.375 1 98.38 86 LEU A CA 1
ATOM 692 C C . LEU A 1 86 ? -6.242 -10.25 -9.469 1 98.38 86 LEU A C 1
ATOM 694 O O . LEU A 1 86 ? -5.902 -9.086 -9.258 1 98.38 86 LEU A O 1
ATOM 698 N N . LYS A 1 87 ? -6.715 -10.695 -10.57 1 98.5 87 LYS A N 1
ATOM 699 C CA . LYS A 1 87 ? -7.219 -9.828 -11.625 1 98.5 87 LYS A CA 1
ATOM 700 C C . LYS A 1 87 ? -8.742 -9.836 -11.672 1 98.5 87 LYS A C 1
ATOM 702 O O . LYS A 1 87 ? -9.359 -10.898 -11.727 1 98.5 87 LYS A O 1
ATOM 707 N N . ILE A 1 88 ? -9.344 -8.688 -11.555 1 97.12 88 ILE A N 1
ATOM 708 C CA . ILE A 1 88 ? -10.789 -8.531 -11.484 1 97.12 88 ILE A CA 1
ATOM 709 C C . ILE A 1 88 ? -11.266 -7.609 -12.609 1 97.12 88 ILE A C 1
ATOM 711 O O . ILE A 1 88 ? -10.828 -6.457 -12.695 1 97.12 88 ILE A O 1
ATOM 715 N N . ASN A 1 89 ? -12.125 -8.094 -13.469 1 96 89 ASN A N 1
ATOM 716 C CA . ASN A 1 89 ? -12.734 -7.289 -14.523 1 96 89 ASN A CA 1
ATOM 717 C C . ASN A 1 89 ? -14.117 -7.809 -14.898 1 96 89 ASN A C 1
ATOM 719 O O . ASN A 1 89 ? -14.727 -8.562 -14.141 1 96 89 ASN A O 1
ATOM 723 N N . ASN A 1 90 ? -14.609 -7.281 -15.953 1 93.56 90 ASN A N 1
ATOM 724 C CA . ASN A 1 90 ? -15.977 -7.609 -16.344 1 93.56 90 ASN A CA 1
ATOM 725 C C . ASN A 1 90 ? -16.141 -9.102 -16.609 1 93.56 90 ASN A C 1
ATOM 727 O O . ASN A 1 90 ? -17.266 -9.617 -16.594 1 93.56 90 ASN A O 1
ATOM 731 N N . SER A 1 91 ? -15.07 -9.797 -16.844 1 95.06 91 SER A N 1
ATOM 732 C CA . SER A 1 91 ? -15.125 -11.227 -17.141 1 95.06 91 SER A CA 1
ATOM 733 C C . SER A 1 91 ? -15.109 -12.055 -15.867 1 95.06 91 SER A C 1
ATOM 735 O O . SER A 1 91 ? -15.43 -13.25 -15.891 1 95.06 91 SER A O 1
ATOM 737 N N . GLY A 1 92 ? -14.703 -11.484 -14.797 1 95.56 92 GLY A N 1
ATOM 738 C CA . GLY A 1 92 ? -14.688 -12.211 -13.539 1 95.56 92 GLY A CA 1
ATOM 739 C C . GLY A 1 92 ? -13.414 -11.992 -12.742 1 95.56 92 GLY A C 1
ATOM 740 O O . GLY A 1 92 ? -12.758 -10.961 -12.875 1 95.56 92 GLY A O 1
ATOM 741 N N . ILE A 1 93 ? -13.242 -12.875 -11.797 1 96.94 93 ILE A N 1
ATOM 742 C CA . ILE A 1 93 ? -12.078 -12.844 -10.914 1 96.94 93 ILE A CA 1
ATOM 743 C C . ILE A 1 93 ? -11.164 -14.023 -11.234 1 96.94 93 ILE A C 1
ATOM 745 O O . ILE A 1 93 ? -11.617 -15.172 -11.297 1 96.94 93 ILE A O 1
ATOM 749 N N . TYR A 1 94 ? -9.844 -13.711 -11.438 1 97.38 94 TYR A N 1
ATOM 750 C CA . TYR A 1 94 ? -8.859 -14.734 -11.797 1 97.38 94 TYR A CA 1
ATOM 751 C C . TYR A 1 94 ? -7.57 -14.539 -11.008 1 97.38 94 TYR A C 1
ATOM 753 O O . TYR A 1 94 ? -7.23 -13.414 -10.633 1 97.38 94 TYR A O 1
ATOM 761 N N . VAL A 1 95 ? -6.945 -15.688 -10.773 1 98.06 95 VAL A N 1
ATOM 762 C CA . VAL A 1 95 ? -5.605 -15.586 -10.203 1 98.06 95 VAL A CA 1
ATOM 763 C C . VAL A 1 95 ? -4.609 -15.18 -11.281 1 98.06 95 VAL A C 1
ATOM 765 O O . VAL A 1 95 ? -4.383 -15.922 -12.242 1 98.06 95 VAL A O 1
ATOM 768 N N . HIS A 1 96 ? -4.035 -14.008 -11.148 1 98.62 96 HIS A N 1
ATOM 769 C CA . HIS A 1 96 ? -3.049 -13.539 -12.117 1 98.62 96 HIS A CA 1
ATOM 770 C C . HIS A 1 96 ? -1.662 -14.094 -11.805 1 98.62 96 HIS A C 1
ATOM 772 O O . HIS A 1 96 ? -0.894 -14.406 -12.711 1 98.62 96 HIS A O 1
ATOM 778 N N . ALA A 1 97 ? -1.325 -14.211 -10.516 1 98.62 97 ALA A N 1
ATOM 779 C CA . ALA A 1 97 ? -0.024 -14.727 -10.094 1 98.62 97 ALA A CA 1
ATOM 780 C C . ALA A 1 97 ? -0.099 -15.328 -8.695 1 98.62 97 ALA A C 1
ATOM 782 O O . ALA A 1 97 ? -0.928 -14.914 -7.879 1 98.62 97 ALA A O 1
ATOM 783 N N . THR A 1 98 ? 0.729 -16.234 -8.438 1 98 98 THR A N 1
ATOM 784 C CA . THR A 1 98 ? 0.978 -16.828 -7.137 1 98 98 THR A CA 1
ATOM 785 C C . THR A 1 98 ? 2.436 -16.641 -6.723 1 98 98 THR A C 1
ATOM 787 O O . THR A 1 98 ? 3.348 -16.969 -7.484 1 98 98 THR A O 1
ATOM 790 N N . LEU A 1 99 ? 2.67 -16.125 -5.57 1 96.62 99 LEU A N 1
ATOM 791 C CA . LEU A 1 99 ? 4.039 -15.797 -5.184 1 96.62 99 LEU A CA 1
ATOM 792 C C . LEU A 1 99 ? 4.699 -16.969 -4.469 1 96.62 99 LEU A C 1
ATOM 794 O O . LEU A 1 99 ? 5.875 -17.266 -4.699 1 96.62 99 LEU A O 1
ATOM 798 N N . GLY A 1 100 ? 3.975 -17.594 -3.611 1 94.56 100 GLY A N 1
ATOM 799 C CA . GLY A 1 100 ? 4.543 -18.703 -2.863 1 94.56 100 GLY A CA 1
ATOM 800 C C . GLY A 1 100 ? 4.398 -20.047 -3.574 1 94.56 100 GLY A C 1
ATOM 801 O O . GLY A 1 100 ? 3.959 -20.094 -4.727 1 94.56 100 GLY A O 1
ATOM 802 N N . SER A 1 101 ? 4.855 -21.031 -2.887 1 91.88 101 SER A N 1
ATOM 803 C CA . SER A 1 101 ? 4.789 -22.391 -3.414 1 91.88 101 SER A CA 1
ATOM 804 C C . SER A 1 101 ? 3.346 -22.859 -3.553 1 91.88 101 SER A C 1
ATOM 806 O O . SER A 1 101 ? 2.514 -22.594 -2.684 1 91.88 101 SER A O 1
ATOM 808 N N . PRO A 1 102 ? 3.014 -23.531 -4.695 1 86.75 102 PRO A N 1
ATOM 809 C CA . PRO A 1 102 ? 1.648 -24.031 -4.871 1 86.75 102 PRO A CA 1
ATOM 810 C C . PRO A 1 102 ? 1.228 -25 -3.77 1 86.75 102 PRO A C 1
ATOM 812 O O . PRO A 1 102 ? 0.035 -25.141 -3.484 1 86.75 102 PRO A O 1
ATOM 815 N N . ASN A 1 103 ? 2.148 -25.641 -3.102 1 90.75 103 ASN A N 1
ATOM 816 C CA . ASN A 1 103 ? 1.833 -26.594 -2.047 1 90.75 103 ASN A CA 1
ATOM 817 C C . ASN A 1 103 ? 2.201 -26.047 -0.669 1 90.75 103 ASN A C 1
ATOM 819 O O . ASN A 1 103 ? 2.621 -26.812 0.21 1 90.75 103 ASN A O 1
ATOM 823 N N . CYS A 1 104 ? 1.986 -24.812 -0.644 1 92.69 104 CYS A N 1
ATOM 824 C CA . CYS A 1 104 ? 2.369 -24.172 0.608 1 92.69 104 CYS A CA 1
ATOM 825 C C . CYS A 1 104 ? 1.378 -24.516 1.717 1 92.69 104 CYS A C 1
ATOM 827 O O . CYS A 1 104 ? 0.215 -24.812 1.445 1 92.69 104 CYS A O 1
ATOM 829 N N . VAL A 1 105 ? 1.792 -24.484 2.992 1 87.44 105 VAL A N 1
ATOM 830 C CA . VAL A 1 105 ? 0.967 -24.844 4.141 1 87.44 105 VAL A CA 1
ATOM 831 C C . VAL A 1 105 ? 0.736 -23.609 5.016 1 87.44 105 VAL A C 1
ATOM 833 O O . VAL A 1 105 ? -0.347 -23.438 5.578 1 87.44 105 VAL A O 1
ATOM 836 N N . GLY A 1 106 ? 1.701 -22.641 5.043 1 87.88 106 GLY A N 1
ATOM 837 C CA . GLY A 1 106 ? 1.594 -21.453 5.879 1 87.88 106 GLY A CA 1
ATOM 838 C C . GLY A 1 106 ? 2.041 -20.188 5.18 1 87.88 106 GLY A C 1
ATOM 839 O O . GLY A 1 106 ? 2.6 -20.234 4.082 1 87.88 106 GLY A O 1
ATOM 840 N N . VAL A 1 107 ? 1.823 -19.125 5.871 1 86.19 107 VAL A N 1
ATOM 841 C CA . VAL A 1 107 ? 2.021 -17.812 5.273 1 86.19 107 VAL A CA 1
ATOM 842 C C . VAL A 1 107 ? 3.492 -17.625 4.906 1 86.19 107 VAL A C 1
ATOM 844 O O . VAL A 1 107 ? 3.814 -16.922 3.945 1 86.19 107 VAL A O 1
ATOM 847 N N . HIS A 1 108 ? 4.363 -18.25 5.641 1 88.69 108 HIS A N 1
ATOM 848 C CA . HIS A 1 108 ? 5.789 -18.094 5.379 1 88.69 108 HIS A CA 1
ATOM 849 C C . HIS A 1 108 ? 6.188 -18.734 4.055 1 88.69 108 HIS A C 1
ATOM 851 O O . HIS A 1 108 ? 7.195 -18.359 3.455 1 88.69 108 HIS A O 1
ATOM 857 N N . GLU A 1 109 ? 5.363 -19.734 3.621 1 92.69 109 GLU A N 1
ATOM 858 C CA . GLU A 1 109 ? 5.621 -20.406 2.355 1 92.69 109 GLU A CA 1
ATOM 859 C C . GLU A 1 109 ? 4.676 -19.922 1.263 1 92.69 109 GLU A C 1
ATOM 861 O O . GLU A 1 109 ? 5.059 -19.844 0.093 1 92.69 109 GLU A O 1
ATOM 866 N N . CYS A 1 110 ? 3.475 -19.578 1.65 1 94.88 110 CYS A N 1
ATOM 867 C CA . CYS A 1 110 ? 2.447 -19.172 0.691 1 94.88 110 CYS A CA 1
ATOM 868 C C . CYS A 1 110 ? 2.611 -17.719 0.283 1 94.88 110 CYS A C 1
ATOM 870 O O . CYS A 1 110 ? 2.258 -17.344 -0.834 1 94.88 110 CYS A O 1
ATOM 872 N N . GLY A 1 111 ? 3.178 -16.953 1.293 1 93.69 111 GLY A N 1
ATOM 873 C CA . GLY A 1 111 ? 3.312 -15.531 1.069 1 93.69 111 GLY A CA 1
ATOM 874 C C . GLY A 1 111 ? 2.123 -14.734 1.566 1 93.69 111 GLY A C 1
ATOM 875 O O . GLY A 1 111 ? 1.057 -15.297 1.826 1 93.69 111 GLY A O 1
ATOM 876 N N . ARG A 1 112 ? 2.373 -13.508 1.69 1 92.81 112 ARG A N 1
ATOM 877 C CA . ARG A 1 112 ? 1.394 -12.477 2.027 1 92.81 112 ARG A CA 1
ATOM 878 C C . ARG A 1 112 ? 1.713 -11.164 1.318 1 92.81 112 ARG A C 1
ATOM 880 O O . ARG A 1 112 ? 2.223 -10.227 1.936 1 92.81 112 ARG A O 1
ATOM 887 N N . PRO A 1 113 ? 1.326 -11.156 0.067 1 95.94 113 PRO A N 1
ATOM 888 C CA . PRO A 1 113 ? 1.601 -9.898 -0.634 1 95.94 113 PRO A CA 1
ATOM 889 C C . PRO A 1 113 ? 0.833 -8.719 -0.047 1 95.94 113 PRO A C 1
ATOM 891 O O . PRO A 1 113 ? -0.373 -8.82 0.192 1 95.94 113 PRO A O 1
ATOM 894 N N . LEU A 1 114 ? 1.554 -7.641 0.158 1 93.75 114 LEU A N 1
ATOM 895 C CA . LEU A 1 114 ? 1.003 -6.402 0.703 1 93.75 114 LEU A CA 1
ATOM 896 C C . LEU A 1 114 ? 1.04 -5.289 -0.337 1 93.75 114 LEU A C 1
ATOM 898 O O . LEU A 1 114 ? 0.083 -5.105 -1.093 1 93.75 114 LEU A O 1
ATOM 902 N N . GLY A 1 115 ? 2.244 -4.684 -0.597 1 96.94 115 GLY A N 1
ATOM 903 C CA . GLY A 1 115 ? 2.377 -3.607 -1.568 1 96.94 115 GLY A CA 1
ATOM 904 C C . GLY A 1 115 ? 2.275 -4.086 -3.004 1 96.94 115 GLY A C 1
ATOM 905 O O . GLY A 1 115 ? 2.799 -5.148 -3.35 1 96.94 115 GLY A O 1
ATOM 906 N N . LEU A 1 116 ? 1.626 -3.361 -3.818 1 98.38 116 LEU A N 1
ATOM 907 C CA . LEU A 1 116 ? 1.43 -3.621 -5.238 1 98.38 116 LEU A CA 1
ATOM 908 C C . LEU A 1 116 ? 1.51 -2.33 -6.047 1 98.38 116 LEU A C 1
ATOM 910 O O . LEU A 1 116 ? 0.741 -1.396 -5.805 1 98.38 116 LEU A O 1
ATOM 914 N N . LYS A 1 117 ? 2.49 -2.27 -6.98 1 97.81 117 LYS A N 1
ATOM 915 C CA . LYS A 1 117 ? 2.67 -1.07 -7.793 1 97.81 117 LYS A CA 1
ATOM 916 C C . LYS A 1 117 ? 3.021 -1.43 -9.234 1 97.81 117 LYS A C 1
ATOM 918 O O . LYS A 1 117 ? 3.574 -2.5 -9.492 1 97.81 117 LYS A O 1
ATOM 923 N N . LEU A 1 118 ? 2.646 -0.549 -10.117 1 96.69 118 LEU A N 1
ATOM 924 C CA . LEU A 1 118 ? 3.174 -0.668 -11.469 1 96.69 118 LEU A CA 1
ATOM 925 C C . LEU A 1 118 ? 4.594 -0.116 -11.555 1 96.69 118 LEU A C 1
ATOM 927 O O . LEU A 1 118 ? 4.926 0.853 -10.867 1 96.69 118 LEU A O 1
ATOM 931 N N . PHE A 1 119 ? 5.391 -0.82 -12.359 1 91.31 119 PHE A N 1
ATOM 932 C CA . PHE A 1 119 ? 6.715 -0.282 -12.648 1 91.31 119 PHE A CA 1
ATOM 933 C C . PHE A 1 119 ? 7.207 -0.769 -14.008 1 91.31 119 PHE A C 1
ATOM 935 O O . PHE A 1 119 ? 6.49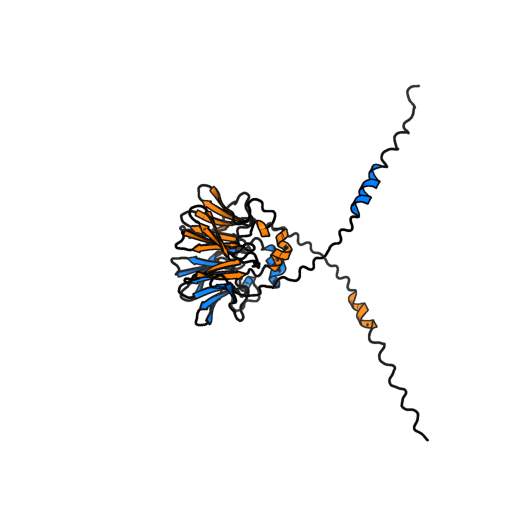6 -1.485 -14.711 1 91.31 119 PHE A O 1
ATOM 942 N N . ASN A 1 120 ? 8.359 -0.312 -14.383 1 92.44 120 ASN A N 1
ATOM 943 C CA . ASN A 1 120 ? 8.93 -0.671 -15.672 1 92.44 120 ASN A CA 1
ATOM 944 C C . ASN A 1 120 ? 7.969 -0.367 -16.812 1 92.44 120 ASN A C 1
ATOM 946 O O . ASN A 1 120 ? 7.652 -1.246 -17.625 1 92.44 120 ASN A O 1
ATOM 950 N N . ASN A 1 121 ? 7.527 0.866 -16.922 1 92.31 121 ASN A N 1
ATOM 951 C CA . ASN A 1 121 ? 6.602 1.331 -17.953 1 92.31 121 ASN A CA 1
ATOM 952 C C . ASN A 1 121 ? 5.312 0.514 -17.969 1 92.31 121 ASN A C 1
ATOM 954 O O . ASN A 1 121 ? 4.844 0.097 -19.016 1 92.31 121 ASN A O 1
ATOM 958 N N . SER A 1 122 ? 4.855 0.068 -16.812 1 95.06 122 SER A N 1
ATOM 959 C CA . SER A 1 122 ? 3.592 -0.62 -16.562 1 95.06 122 SER A CA 1
ATOM 960 C C . SER A 1 122 ? 3.615 -2.037 -17.141 1 95.06 122 SER A C 1
ATOM 962 O O . SER A 1 122 ? 2.562 -2.631 -17.375 1 95.06 122 SER A O 1
ATOM 964 N N . GLU A 1 123 ? 4.836 -2.52 -17.359 1 97.19 123 GLU A N 1
ATOM 965 C CA . GLU A 1 123 ? 4.934 -3.887 -17.859 1 97.19 123 GLU A CA 1
ATOM 966 C C . GLU A 1 123 ? 4.941 -4.895 -16.719 1 97.19 123 GLU A C 1
ATOM 968 O O . GLU A 1 123 ? 4.691 -6.082 -16.922 1 97.19 123 GLU A O 1
ATOM 973 N N . ASN A 1 124 ? 5.285 -4.398 -15.594 1 97.88 124 ASN A N 1
ATOM 974 C CA . ASN A 1 124 ? 5.395 -5.273 -14.43 1 97.88 124 ASN A CA 1
ATOM 975 C C . ASN A 1 124 ? 4.746 -4.656 -13.195 1 97.88 124 ASN A C 1
ATOM 977 O O . ASN A 1 124 ? 4.59 -3.436 -13.117 1 97.88 124 ASN A O 1
ATOM 981 N N . PHE A 1 125 ? 4.371 -5.543 -12.336 1 98.44 125 PHE A N 1
ATOM 982 C CA . PHE A 1 125 ? 4.055 -5.168 -10.961 1 98.44 125 PHE A CA 1
ATOM 983 C C . PHE A 1 125 ? 5.27 -5.336 -10.062 1 98.44 125 PHE A C 1
ATOM 985 O O . PHE A 1 125 ? 6.004 -6.316 -10.18 1 98.44 125 PHE A O 1
ATOM 992 N N . LEU A 1 126 ? 5.527 -4.363 -9.305 1 98.12 126 LEU A N 1
ATOM 993 C CA . LEU A 1 126 ? 6.383 -4.527 -8.133 1 98.12 126 LEU A CA 1
ATOM 994 C C . LEU A 1 126 ? 5.57 -4.957 -6.918 1 98.12 126 LEU A C 1
ATOM 996 O O . LEU A 1 126 ? 4.715 -4.203 -6.441 1 98.12 126 LEU A O 1
ATOM 1000 N N . VAL A 1 127 ? 5.82 -6.18 -6.41 1 98.38 127 VAL A N 1
ATOM 1001 C CA . VAL A 1 127 ? 5.035 -6.75 -5.324 1 98.38 127 VAL A CA 1
ATOM 1002 C C . VAL A 1 127 ? 5.918 -6.945 -4.094 1 98.38 127 VAL A C 1
ATOM 1004 O O . VAL A 1 127 ? 7 -7.527 -4.184 1 98.38 127 VAL A O 1
ATOM 1007 N N . THR A 1 128 ? 5.469 -6.438 -3.031 1 97.19 128 THR A N 1
ATOM 1008 C CA . THR A 1 128 ? 6.168 -6.629 -1.765 1 97.19 128 THR A CA 1
ATOM 1009 C C . THR A 1 128 ? 5.414 -7.609 -0.873 1 97.19 128 THR A C 1
ATOM 1011 O O . THR A 1 128 ? 4.254 -7.379 -0.529 1 97.19 128 THR A O 1
ATOM 1014 N N . ASP A 1 129 ? 6.062 -8.68 -0.577 1 94.88 129 ASP A N 1
ATOM 1015 C CA . ASP A 1 129 ? 5.469 -9.703 0.274 1 94.88 129 ASP A CA 1
ATOM 1016 C C . ASP A 1 129 ? 6.078 -9.68 1.673 1 94.88 129 ASP A C 1
ATOM 1018 O O . ASP A 1 129 ? 7.297 -9.562 1.822 1 94.88 129 ASP A O 1
ATOM 1022 N N . ALA A 1 130 ? 5.273 -9.898 2.609 1 91.75 130 ALA A N 1
ATOM 1023 C CA . ALA A 1 130 ? 5.668 -9.766 4.008 1 91.75 130 ALA A CA 1
ATOM 1024 C C . ALA A 1 130 ? 6.703 -10.82 4.391 1 91.75 130 ALA A C 1
ATOM 1026 O O . ALA A 1 130 ? 7.535 -10.594 5.27 1 91.75 130 ALA A O 1
ATOM 1027 N N . TYR A 1 131 ? 6.746 -11.906 3.68 1 90.69 131 TYR A N 1
ATOM 1028 C CA . TYR A 1 131 ? 7.559 -13.023 4.148 1 90.69 131 TYR A CA 1
ATOM 1029 C C . TYR A 1 131 ? 8.516 -13.492 3.061 1 90.69 131 TYR A C 1
ATOM 1031 O O . TYR A 1 131 ? 9.531 -14.133 3.352 1 90.69 131 TYR A O 1
ATOM 1039 N N . LEU A 1 132 ? 8.141 -13.156 1.812 1 93.88 132 LEU A N 1
ATOM 1040 C CA . LEU A 1 132 ? 8.906 -13.758 0.726 1 93.88 132 LEU A CA 1
ATOM 1041 C C . LEU A 1 132 ? 9.82 -12.719 0.07 1 93.88 132 LEU A C 1
ATOM 1043 O O . LEU A 1 132 ? 10.758 -13.078 -0.647 1 93.88 132 LEU A O 1
ATOM 1047 N N . GLY A 1 133 ? 9.531 -11.461 0.272 1 94.81 133 GLY A N 1
ATOM 1048 C CA . GLY A 1 133 ? 10.391 -10.438 -0.302 1 94.81 133 GLY A CA 1
ATOM 1049 C C . GLY A 1 133 ? 9.719 -9.633 -1.396 1 94.81 133 GLY A C 1
ATOM 1050 O O . GLY A 1 133 ? 8.5 -9.422 -1.357 1 94.81 133 GLY A O 1
ATOM 1051 N N . VAL A 1 134 ? 10.547 -9.141 -2.301 1 96.5 134 VAL A N 1
ATOM 1052 C CA . VAL A 1 134 ? 10.062 -8.266 -3.365 1 96.5 134 VAL A CA 1
ATOM 1053 C C . VAL A 1 134 ? 10.133 -9 -4.703 1 96.5 134 VAL A C 1
ATOM 1055 O O . VAL A 1 134 ? 11.133 -9.656 -5.008 1 96.5 134 VAL A O 1
ATOM 1058 N N . PHE A 1 135 ? 9.062 -8.836 -5.496 1 97.06 135 PHE A N 1
ATOM 1059 C CA . PHE A 1 135 ? 8.945 -9.57 -6.754 1 97.06 135 PHE A CA 1
ATOM 1060 C C . PHE A 1 135 ? 8.578 -8.625 -7.895 1 97.06 135 PHE A C 1
ATOM 1062 O O . PHE A 1 135 ? 7.938 -7.598 -7.68 1 97.06 135 PHE A O 1
ATOM 1069 N N . SER A 1 136 ? 9.039 -9.008 -9.039 1 97.62 136 SER A N 1
ATOM 1070 C CA . SER A 1 136 ? 8.516 -8.5 -10.305 1 97.62 136 SER A CA 1
ATOM 1071 C C . SER A 1 136 ? 7.539 -9.484 -10.93 1 97.62 136 SER A C 1
ATOM 1073 O O . SER A 1 136 ? 7.867 -10.656 -11.125 1 97.62 136 SER A O 1
ATOM 1075 N N . VAL A 1 137 ? 6.352 -9.016 -11.211 1 98.62 137 VAL A N 1
ATOM 1076 C CA . VAL A 1 137 ? 5.336 -9.867 -11.812 1 98.62 137 VAL A CA 1
ATOM 1077 C C . VAL A 1 137 ? 4.891 -9.266 -13.148 1 98.62 137 VAL A C 1
ATOM 1079 O O . VAL A 1 137 ? 4.512 -8.094 -13.219 1 98.62 137 VAL A O 1
ATOM 1082 N N . SER A 1 138 ? 4.918 -10.016 -14.195 1 98.62 138 SER A N 1
ATOM 1083 C CA . SER A 1 138 ? 4.535 -9.547 -15.523 1 98.62 138 SER A CA 1
ATOM 1084 C C . SER A 1 138 ? 3.043 -9.227 -15.586 1 98.62 138 SER A C 1
ATOM 1086 O O . SER A 1 138 ? 2.209 -10.055 -15.219 1 98.62 138 SER A O 1
ATOM 1088 N N . VAL A 1 139 ? 2.748 -8.016 -16.047 1 98.44 139 VAL A N 1
ATOM 1089 C CA . VAL A 1 139 ? 1.348 -7.637 -16.219 1 98.44 139 VAL A CA 1
ATOM 1090 C C . VAL A 1 139 ? 0.713 -8.484 -17.312 1 98.44 139 VAL A C 1
ATOM 1092 O O . VAL A 1 139 ? -0.465 -8.836 -17.234 1 98.44 139 VAL A O 1
ATOM 1095 N N . LYS A 1 140 ? 1.444 -8.875 -18.234 1 97.94 140 LYS A N 1
ATOM 1096 C CA . LYS A 1 140 ? 0.96 -9.578 -19.422 1 97.94 140 LYS A CA 1
ATOM 1097 C C . LYS A 1 140 ? 0.527 -11 -19.094 1 97.94 140 LYS A C 1
ATOM 1099 O O . LYS A 1 140 ? -0.573 -11.422 -19.453 1 97.94 140 LYS A O 1
ATOM 1104 N N . ASP A 1 141 ? 1.386 -11.789 -18.297 1 98.12 141 ASP A N 1
ATOM 1105 C CA . ASP A 1 141 ? 1.079 -13.211 -18.188 1 98.12 141 ASP A CA 1
ATOM 1106 C C . ASP A 1 141 ? 1.214 -13.688 -16.734 1 98.12 141 ASP A C 1
ATOM 1108 O O . ASP A 1 141 ? 1.002 -14.867 -16.438 1 98.12 141 ASP A O 1
ATOM 1112 N N . GLY A 1 142 ? 1.693 -12.82 -15.844 1 98.25 142 GLY A N 1
ATOM 1113 C CA . GLY A 1 142 ? 1.719 -13.172 -14.438 1 98.25 142 GLY A CA 1
ATOM 1114 C C . GLY A 1 142 ? 2.986 -13.891 -14.023 1 98.25 142 GLY A C 1
ATOM 1115 O O . GLY A 1 142 ? 3.105 -14.344 -12.883 1 98.25 142 GLY A O 1
ATOM 1116 N N . SER A 1 143 ? 3.936 -13.977 -14.961 1 98.19 143 SER A N 1
ATOM 1117 C CA . SER A 1 143 ? 5.191 -14.609 -14.578 1 98.19 143 SER A CA 1
ATOM 1118 C C . SER A 1 143 ? 5.875 -13.859 -13.445 1 98.19 143 SER A C 1
ATOM 1120 O O . SER A 1 143 ? 5.883 -12.625 -13.43 1 98.19 143 SER A O 1
ATOM 1122 N N . VAL A 1 144 ? 6.449 -14.633 -12.5 1 97.69 144 VAL A N 1
ATOM 1123 C CA . VAL A 1 144 ? 6.973 -14.07 -11.258 1 97.69 144 VAL A CA 1
ATOM 1124 C C . VAL A 1 144 ? 8.492 -14.18 -11.242 1 97.69 144 VAL A C 1
ATOM 1126 O O . VAL A 1 144 ? 9.047 -15.234 -11.547 1 97.69 144 VAL A O 1
ATOM 1129 N N . LYS A 1 145 ? 9.141 -13.078 -10.922 1 96.56 145 LYS A N 1
ATOM 1130 C CA . LYS A 1 145 ? 10.586 -13.039 -10.703 1 96.56 145 LYS A CA 1
ATOM 1131 C C . LYS A 1 145 ? 10.922 -12.406 -9.359 1 96.56 145 LYS A C 1
ATOM 1133 O O . LYS A 1 145 ? 10.516 -11.281 -9.078 1 96.56 145 LYS A O 1
ATOM 1138 N N . LYS A 1 146 ? 11.68 -13.125 -8.578 1 94.25 146 LYS A N 1
ATOM 1139 C CA . LYS A 1 146 ? 12.125 -12.555 -7.312 1 94.25 146 LYS A CA 1
ATOM 1140 C C . LYS A 1 146 ? 13.195 -11.492 -7.531 1 94.25 146 LYS A C 1
ATOM 1142 O O . LYS A 1 146 ? 14.141 -11.703 -8.297 1 94.25 146 LYS A O 1
ATOM 1147 N N . LEU A 1 147 ? 13.055 -10.367 -6.852 1 93.5 147 LEU A N 1
ATOM 1148 C CA . LEU A 1 147 ? 14.039 -9.289 -6.961 1 93.5 147 LEU A CA 1
ATOM 1149 C C . LEU A 1 147 ? 14.891 -9.203 -5.703 1 93.5 147 LEU A C 1
ATOM 1151 O O . LEU A 1 147 ? 16.078 -8.891 -5.777 1 93.5 147 LEU A O 1
ATOM 1155 N N . PHE A 1 148 ? 14.211 -9.461 -4.527 1 92.31 148 PHE A N 1
ATOM 1156 C CA . PHE A 1 148 ? 14.898 -9.328 -3.248 1 92.31 148 PHE A CA 1
ATOM 1157 C C . PHE A 1 148 ? 14.188 -10.133 -2.166 1 92.31 148 PHE A C 1
ATOM 1159 O O . PHE A 1 148 ? 12.961 -10.109 -2.074 1 92.31 148 PHE A O 1
ATOM 1166 N N . PRO A 1 149 ? 14.852 -10.828 -1.354 1 90.94 149 PRO A N 1
ATOM 1167 C CA . PRO A 1 149 ? 16.281 -11.102 -1.439 1 90.94 149 PRO A CA 1
ATOM 1168 C C . PRO A 1 149 ? 16.609 -12.227 -2.416 1 90.94 149 PRO A C 1
ATOM 1170 O O . PRO A 1 149 ? 15.781 -13.102 -2.66 1 90.94 149 PRO A O 1
ATOM 1173 N N . LEU A 1 150 ? 17.828 -12.203 -2.984 1 87.31 150 LEU A N 1
ATOM 1174 C CA . LEU A 1 150 ? 18.266 -13.281 -3.863 1 87.31 150 LEU A CA 1
ATOM 1175 C C . LEU A 1 150 ? 19.078 -14.312 -3.092 1 87.31 150 LEU A C 1
ATOM 1177 O O . LEU A 1 150 ? 19.203 -15.461 -3.523 1 87.31 150 LEU A O 1
ATOM 1181 N N . ASP A 1 151 ? 19.562 -13.82 -2.002 1 81.56 151 ASP A N 1
ATOM 1182 C CA . ASP A 1 151 ? 20.266 -14.703 -1.083 1 81.56 151 ASP A CA 1
ATOM 1183 C C . ASP A 1 151 ? 19.297 -15.414 -0.139 1 81.56 151 ASP A C 1
ATOM 1185 O O . ASP A 1 151 ? 18.547 -14.766 0.579 1 81.56 151 ASP A O 1
ATOM 1189 N N . GLU A 1 152 ? 19.375 -16.641 -0.064 1 77.94 152 GLU A N 1
ATOM 1190 C CA . GLU A 1 152 ? 18.453 -17.438 0.744 1 77.94 152 GLU A CA 1
ATOM 1191 C C . GLU A 1 152 ? 18.703 -17.234 2.234 1 77.94 152 GLU A C 1
ATOM 1193 O O . GLU A 1 152 ? 17.828 -17.5 3.061 1 77.94 152 GLU A O 1
ATOM 1198 N N . ASP A 1 153 ? 19.781 -16.641 2.541 1 81.69 153 ASP A N 1
ATOM 1199 C CA . ASP A 1 153 ? 20.125 -16.484 3.949 1 81.69 153 ASP A CA 1
ATOM 1200 C C . ASP A 1 153 ? 19.516 -15.203 4.523 1 81.69 153 ASP A C 1
ATOM 1202 O O . ASP A 1 153 ? 19.469 -15.023 5.742 1 81.69 153 ASP A O 1
ATOM 1206 N N . PHE A 1 154 ? 19.125 -14.445 3.623 1 83.12 154 PHE A N 1
ATOM 1207 C CA . PHE A 1 154 ? 18.516 -13.211 4.102 1 83.12 154 PHE A CA 1
ATOM 1208 C C . PHE A 1 154 ? 17.094 -13.469 4.609 1 83.12 154 PHE A C 1
ATOM 1210 O O . PHE A 1 154 ? 16.281 -14.062 3.904 1 83.12 154 PHE A O 1
ATOM 1217 N N . LYS A 1 155 ? 16.828 -12.961 5.801 1 82.5 155 LYS A N 1
ATOM 1218 C CA . LYS A 1 155 ? 15.508 -13.156 6.383 1 82.5 155 LYS A CA 1
ATOM 1219 C C . LYS A 1 155 ? 14.617 -11.945 6.137 1 82.5 155 LYS A C 1
ATOM 1221 O O . LYS A 1 155 ? 14.953 -10.828 6.527 1 82.5 155 LYS A O 1
ATOM 1226 N N . VAL A 1 156 ? 13.547 -12.156 5.527 1 85.19 156 VAL A N 1
ATOM 1227 C CA . VAL A 1 156 ? 12.555 -11.117 5.301 1 85.19 156 VAL A CA 1
ATOM 1228 C C . VAL A 1 156 ? 11.805 -10.82 6.598 1 85.19 156 VAL A C 1
ATOM 1230 O O . VAL A 1 156 ? 11.32 -11.734 7.266 1 85.19 156 VAL A O 1
ATOM 1233 N N . THR A 1 157 ? 11.781 -9.539 7.016 1 79.81 157 THR A N 1
ATOM 1234 C CA . THR A 1 157 ? 11.258 -9.102 8.305 1 79.81 157 THR A CA 1
ATOM 1235 C C . THR A 1 157 ? 9.914 -8.391 8.125 1 79.81 157 THR A C 1
ATOM 1237 O O . THR A 1 157 ? 9.742 -7.258 8.57 1 79.81 157 THR A O 1
ATOM 1240 N N . PHE A 1 158 ? 8.969 -8.883 7.355 1 87.56 158 PHE A N 1
ATOM 1241 C CA . PHE A 1 158 ? 7.609 -8.383 7.172 1 87.56 158 PHE A CA 1
ATOM 1242 C C . PHE A 1 158 ? 7.609 -7.133 6.293 1 87.56 158 PHE A C 1
ATOM 1244 O O . PHE A 1 158 ? 7.086 -6.09 6.684 1 87.56 158 PHE A O 1
ATOM 1251 N N . PHE A 1 159 ? 8.102 -7.27 5.133 1 91.5 159 PHE A N 1
ATOM 1252 C CA . PHE A 1 159 ? 8.117 -6.164 4.18 1 91.5 159 PHE A CA 1
ATOM 1253 C C . PHE A 1 159 ? 6.699 -5.691 3.885 1 91.5 159 PHE A C 1
ATOM 1255 O O . PHE A 1 159 ? 5.781 -6.504 3.756 1 91.5 159 PHE A O 1
ATOM 1262 N N . ASP A 1 160 ? 6.535 -4.41 3.816 1 91.56 160 ASP A N 1
ATOM 1263 C CA . ASP A 1 160 ? 5.203 -3.846 3.631 1 91.56 160 ASP A CA 1
ATOM 1264 C C . ASP A 1 160 ? 5.035 -3.287 2.221 1 91.56 160 ASP A C 1
ATOM 1266 O O . ASP A 1 160 ? 4.035 -3.562 1.552 1 91.56 160 ASP A O 1
ATOM 1270 N N . ASP A 1 161 ? 5.906 -2.436 1.776 1 96.06 161 ASP A N 1
ATOM 1271 C CA . ASP A 1 161 ? 5.879 -1.768 0.479 1 96.06 161 ASP A CA 1
ATOM 1272 C C . ASP A 1 161 ? 7.297 -1.488 -0.024 1 96.06 161 ASP A C 1
ATOM 1274 O O . ASP A 1 161 ? 8.258 -1.594 0.734 1 96.06 161 ASP A O 1
ATOM 1278 N N . SER A 1 162 ? 7.32 -1.16 -1.371 1 96.44 162 SER A N 1
ATOM 1279 C CA . SER A 1 162 ? 8.633 -0.882 -1.945 1 96.44 162 SER A CA 1
ATOM 1280 C C . SER A 1 162 ? 8.516 0.004 -3.182 1 96.44 162 SER A C 1
ATOM 1282 O O . SER A 1 162 ? 7.438 0.14 -3.756 1 96.44 162 SER A O 1
ATOM 1284 N N . VAL A 1 163 ? 9.617 0.63 -3.514 1 95.94 163 VAL A N 1
ATOM 1285 C CA . VAL A 1 163 ? 9.758 1.354 -4.773 1 95.94 163 VAL A CA 1
ATOM 1286 C C . VAL A 1 163 ? 11.148 1.108 -5.352 1 95.94 163 VAL A C 1
ATOM 1288 O O . VAL A 1 163 ? 12.109 0.901 -4.609 1 95.94 163 VAL A O 1
ATOM 1291 N N . MET A 1 164 ? 11.164 1.04 -6.59 1 93.06 164 MET A N 1
ATOM 1292 C CA . MET A 1 164 ? 12.438 0.963 -7.293 1 93.06 164 MET A CA 1
ATOM 1293 C C . MET A 1 164 ? 12.898 2.346 -7.746 1 93.06 164 MET A C 1
ATOM 1295 O O . MET A 1 164 ? 12.164 3.043 -8.453 1 93.06 164 MET A O 1
ATOM 1299 N N . LEU A 1 165 ? 14.094 2.678 -7.336 1 91.75 165 LEU A N 1
ATOM 1300 C CA . LEU A 1 165 ? 14.664 3.951 -7.754 1 91.75 165 LEU A CA 1
ATOM 1301 C C . LEU A 1 165 ? 15.234 3.855 -9.164 1 91.75 165 LEU A C 1
ATOM 1303 O O . LEU A 1 165 ? 15.453 2.756 -9.68 1 91.75 165 LEU A O 1
ATOM 1307 N N . PRO A 1 166 ? 15.445 5.02 -9.789 1 89.19 166 PRO A N 1
ATOM 1308 C CA . PRO A 1 166 ? 15.984 5 -11.148 1 89.19 166 PRO A CA 1
ATOM 1309 C C . PRO A 1 166 ? 17.328 4.281 -11.242 1 89.19 166 PRO A C 1
ATOM 1311 O O . PRO A 1 166 ? 17.641 3.691 -12.281 1 89.19 166 PRO A O 1
ATOM 1314 N N . ASN A 1 167 ? 18.109 4.219 -10.195 1 85.69 167 ASN A N 1
ATOM 1315 C CA . ASN A 1 167 ? 19.422 3.582 -10.234 1 85.69 167 ASN A CA 1
ATOM 1316 C C . ASN A 1 167 ? 19.328 2.08 -9.984 1 85.69 167 ASN A C 1
ATOM 1318 O O . ASN A 1 167 ? 20.344 1.396 -9.875 1 85.69 167 ASN A O 1
ATOM 1322 N N . GLY A 1 168 ? 18.109 1.628 -9.805 1 85.38 168 GLY A N 1
ATOM 1323 C CA . GLY A 1 168 ? 17.891 0.201 -9.641 1 85.38 168 GLY A CA 1
ATOM 1324 C C . GLY A 1 168 ? 17.797 -0.226 -8.188 1 85.38 168 GLY A C 1
ATOM 1325 O O . GLY A 1 168 ? 17.469 -1.376 -7.895 1 85.38 168 GLY A O 1
ATOM 1326 N N . SER A 1 169 ? 18.016 0.703 -7.281 1 88.56 169 SER A N 1
ATOM 1327 C CA . SER A 1 169 ? 17.922 0.376 -5.863 1 88.56 169 SER A CA 1
ATOM 1328 C C . SER A 1 169 ? 16.469 0.205 -5.434 1 88.56 169 SER A C 1
ATOM 1330 O O . SER A 1 169 ? 15.578 0.891 -5.941 1 88.56 169 SER A O 1
ATOM 1332 N N . LEU A 1 170 ? 16.328 -0.718 -4.484 1 92.62 170 LEU A N 1
ATOM 1333 C CA . LEU A 1 170 ? 15.023 -0.912 -3.869 1 92.62 170 LEU A CA 1
ATOM 1334 C C . LEU A 1 170 ? 14.953 -0.225 -2.51 1 92.62 170 LEU A C 1
ATOM 1336 O O . LEU A 1 170 ? 15.891 -0.331 -1.71 1 92.62 170 LEU A O 1
ATOM 1340 N N . VAL A 1 171 ? 13.945 0.536 -2.305 1 94.75 171 VAL A N 1
ATOM 1341 C CA . VAL A 1 171 ? 13.609 1.043 -0.977 1 94.75 171 VAL A CA 1
ATOM 1342 C C . VAL A 1 171 ? 12.391 0.303 -0.433 1 94.75 171 VAL A C 1
ATOM 1344 O O . VAL A 1 171 ? 11.375 0.179 -1.121 1 94.75 171 VAL A O 1
ATOM 1347 N N . ILE A 1 172 ? 12.508 -0.199 0.783 1 94.69 172 ILE A N 1
ATOM 1348 C CA . ILE A 1 172 ? 11.469 -1.07 1.333 1 94.69 172 ILE A CA 1
ATOM 1349 C C . ILE A 1 172 ? 11.062 -0.574 2.717 1 94.69 172 ILE A C 1
ATOM 1351 O O . ILE A 1 172 ? 11.906 -0.144 3.506 1 94.69 172 ILE A O 1
ATOM 1355 N N . THR A 1 173 ? 9.719 -0.6 2.922 1 92.25 173 THR A N 1
ATOM 1356 C CA . THR A 1 173 ? 9.242 -0.35 4.277 1 92.25 173 THR A CA 1
ATOM 1357 C C . THR A 1 173 ? 8.852 -1.656 4.961 1 92.25 173 THR A C 1
ATOM 1359 O O . THR A 1 173 ? 8.484 -2.625 4.293 1 92.25 173 THR A O 1
ATOM 1362 N N . GLU A 1 174 ? 8.945 -1.618 6.27 1 84.25 174 GLU A N 1
ATOM 1363 C CA . GLU A 1 174 ? 8.461 -2.729 7.082 1 84.25 174 GLU A CA 1
ATOM 1364 C C . GLU A 1 174 ? 7.223 -2.328 7.879 1 84.25 174 GLU A C 1
ATOM 1366 O O . GLU A 1 174 ? 7.133 -1.202 8.375 1 84.25 174 GLU A O 1
ATOM 1371 N N . ALA A 1 175 ? 6.254 -3.301 7.828 1 72.25 175 ALA A N 1
ATOM 1372 C CA . ALA A 1 175 ? 5.016 -3.006 8.547 1 72.25 175 ALA A CA 1
ATOM 1373 C C . ALA A 1 175 ? 5.25 -3.012 10.055 1 72.25 175 ALA A C 1
ATOM 1375 O O . ALA A 1 175 ? 6.004 -3.838 10.57 1 72.25 175 ALA A O 1
ATOM 1376 N N . SER A 1 176 ? 4.797 -1.958 10.75 1 57.53 176 SER A N 1
ATOM 1377 C CA . SER A 1 176 ? 4.945 -1.845 12.195 1 57.53 176 SER A CA 1
ATOM 1378 C C . SER A 1 176 ? 4.16 -2.936 12.914 1 57.53 176 SER A C 1
ATOM 1380 O O . SER A 1 176 ? 4.469 -3.271 14.062 1 57.53 176 SER A O 1
ATOM 1382 N N . THR A 1 177 ? 3.055 -3.387 12.273 1 52.72 177 THR A N 1
ATOM 1383 C CA . THR A 1 177 ? 2.156 -4.301 12.969 1 52.72 177 THR A CA 1
ATOM 1384 C C . THR A 1 177 ? 2.725 -5.719 12.969 1 52.72 177 THR A C 1
ATOM 1386 O O . THR A 1 177 ? 1.988 -6.688 13.172 1 52.72 177 THR A O 1
ATOM 1389 N N . LYS A 1 178 ? 4.027 -5.863 12.742 1 54.94 178 LYS A N 1
ATOM 1390 C CA . LYS A 1 178 ? 4.691 -7.164 12.703 1 54.94 178 LYS A CA 1
ATOM 1391 C C . LYS A 1 178 ? 4.293 -8.023 13.906 1 54.94 178 LYS A C 1
ATOM 1393 O O . LYS A 1 178 ? 4.051 -9.219 13.758 1 54.94 178 LYS A O 1
ATOM 1398 N N . ILE A 1 179 ? 4.363 -7.359 14.969 1 46.22 179 ILE A N 1
ATOM 1399 C CA . ILE A 1 179 ? 4.168 -8.094 16.203 1 46.22 179 ILE A CA 1
ATOM 1400 C C . ILE A 1 179 ? 2.816 -8.805 16.172 1 46.22 179 ILE A C 1
ATOM 1402 O O . ILE A 1 179 ? 2.699 -9.945 16.625 1 46.22 179 ILE A O 1
ATOM 1406 N N . LEU A 1 180 ? 1.963 -8.109 15.562 1 47.62 180 LEU A N 1
ATOM 1407 C CA . LEU A 1 180 ? 0.614 -8.664 15.594 1 47.62 180 LEU A CA 1
ATOM 1408 C C . LEU A 1 180 ? 0.514 -9.898 14.688 1 47.62 180 LEU A C 1
ATOM 1410 O O . LEU A 1 180 ? -0.166 -10.867 15.031 1 47.62 180 LEU A O 1
ATOM 1414 N N . TYR A 1 181 ? 1.137 -9.797 13.609 1 50.81 181 TYR A N 1
ATOM 1415 C CA . TYR A 1 181 ? 1.118 -10.93 12.695 1 50.81 181 TYR A CA 1
ATOM 1416 C C . TYR A 1 181 ? 1.788 -12.148 13.328 1 50.81 181 TYR A C 1
ATOM 1418 O O . TYR A 1 181 ? 1.333 -13.281 13.141 1 50.81 181 TYR A O 1
ATOM 1426 N N . ASP A 1 182 ? 2.863 -11.844 13.938 1 47.41 182 ASP A N 1
ATOM 1427 C CA . ASP A 1 182 ? 3.576 -12.961 14.562 1 47.41 182 ASP A CA 1
ATOM 1428 C C . ASP A 1 182 ? 2.729 -13.617 15.648 1 47.41 182 ASP A C 1
ATOM 1430 O O . ASP A 1 182 ? 2.791 -14.828 15.844 1 47.41 182 ASP A O 1
ATOM 1434 N N . ILE A 1 183 ? 2.105 -12.688 16.297 1 44.19 183 ILE A N 1
ATOM 1435 C CA . ILE A 1 183 ? 1.317 -13.219 17.406 1 44.19 183 ILE A CA 1
ATOM 1436 C C . ILE A 1 183 ? 0.018 -13.812 16.875 1 44.19 183 ILE A C 1
ATOM 1438 O O . ILE A 1 183 ? -0.396 -14.898 17.297 1 44.19 183 ILE A O 1
ATOM 1442 N N . TYR A 1 184 ? -0.571 -13.039 16 1 43.12 184 TYR A N 1
ATOM 1443 C CA . TYR A 1 184 ? -1.916 -13.438 15.609 1 43.12 184 TYR A CA 1
ATOM 1444 C C . TYR A 1 184 ? -1.909 -14.07 14.227 1 43.12 184 TYR A C 1
ATOM 1446 O O . TYR A 1 184 ? -2.91 -14.648 13.789 1 43.12 184 TYR A O 1
ATOM 1454 N N . GLY A 1 185 ? -0.999 -13.797 13.391 1 45.84 185 GLY A N 1
ATOM 1455 C CA . GLY A 1 185 ? -0.939 -14.273 12.016 1 45.84 185 GLY A CA 1
ATOM 1456 C C . GLY A 1 185 ? -1.254 -15.75 11.883 1 45.84 185 GLY A C 1
ATOM 1457 O O . GLY A 1 185 ? -1.406 -16.266 10.766 1 45.84 185 GLY A O 1
ATOM 1458 N N . GLN A 1 186 ? -0.983 -16.531 12.852 1 41.16 186 GLN A N 1
ATOM 1459 C CA . GLN A 1 186 ? -1.445 -17.891 12.656 1 41.16 186 GLN A CA 1
ATOM 1460 C C . GLN A 1 186 ? -2.951 -17.938 12.414 1 41.16 186 GLN A C 1
ATOM 1462 O O . GLN A 1 186 ? -3.479 -18.938 11.922 1 41.16 186 GLN A O 1
ATOM 1467 N N . GLN A 1 187 ? -3.629 -17.047 12.828 1 36.75 187 GLN A N 1
ATOM 1468 C CA . GLN A 1 187 ? -5.074 -17.188 12.672 1 36.75 187 GLN A CA 1
ATOM 1469 C C . GLN A 1 187 ? -5.562 -16.484 11.406 1 36.75 187 GLN A C 1
ATOM 1471 O O . GLN A 1 187 ? -6.734 -16.594 11.047 1 36.75 187 GLN A O 1
ATOM 1476 N N . PHE A 1 188 ? -4.746 -15.703 10.898 1 35.19 188 PHE A N 1
ATOM 1477 C CA . PHE A 1 188 ? -5.309 -15.133 9.68 1 35.19 188 PHE A CA 1
ATOM 1478 C C . PHE A 1 188 ? -4.785 -15.867 8.453 1 35.19 188 PHE A C 1
ATOM 1480 O O . PHE A 1 188 ? -3.67 -16.391 8.461 1 35.19 188 PHE A O 1
ATOM 1487 N N . MET B 1 1 ? -57.5 -60.625 39.625 1 22.58 1 MET B N 1
ATOM 1488 C CA . MET B 1 1 ? -56.844 -60.062 40.812 1 22.58 1 MET B CA 1
ATOM 1489 C C . MET B 1 1 ? -55.625 -59.25 40.438 1 22.58 1 MET B C 1
ATOM 1491 O O . MET B 1 1 ? -55.375 -58.188 41.031 1 22.58 1 MET B O 1
ATOM 1495 N N . ILE B 1 2 ? -54.562 -59.812 39.531 1 28.23 2 ILE B N 1
ATOM 1496 C CA . ILE B 1 2 ? -53.094 -59.625 39.594 1 28.23 2 ILE B CA 1
ATOM 1497 C C . ILE B 1 2 ? -52.719 -58.344 38.844 1 28.23 2 ILE B C 1
ATOM 1499 O O . ILE B 1 2 ? -52.375 -58.406 37.656 1 28.23 2 ILE B O 1
ATOM 1503 N N . GLU B 1 3 ? -53.469 -57.281 38.688 1 26.33 3 GLU B N 1
ATOM 1504 C CA . GLU B 1 3 ? -53.531 -56 37.969 1 26.33 3 GLU B CA 1
ATOM 1505 C C . GLU B 1 3 ? -52.375 -55.094 38.406 1 26.33 3 GLU B C 1
ATOM 1507 O O . GLU B 1 3 ? -52.062 -54.125 37.688 1 26.33 3 GLU B O 1
ATOM 1512 N N . LEU B 1 4 ? -51.969 -55 39.75 1 24.61 4 LEU B N 1
ATOM 1513 C CA . LEU B 1 4 ? -51.5 -53.812 40.469 1 24.61 4 LEU B CA 1
ATOM 1514 C C . LEU B 1 4 ? -50.062 -53.5 40.062 1 24.61 4 LEU B C 1
ATOM 1516 O O . LEU B 1 4 ? -49.656 -52.312 40.062 1 24.61 4 LEU B O 1
ATOM 1520 N N . ARG B 1 5 ? -48.969 -54.375 40.094 1 24.12 5 ARG B N 1
ATOM 1521 C CA . ARG B 1 5 ? -47.625 -54.219 40.656 1 24.12 5 ARG B CA 1
ATOM 1522 C C . ARG B 1 5 ? -46.75 -53.375 39.719 1 24.12 5 ARG B C 1
ATOM 1524 O O . ARG B 1 5 ? -45.594 -53.062 40.062 1 24.12 5 ARG B O 1
ATOM 1531 N N . LYS B 1 6 ? -46.875 -53.438 38.375 1 27.47 6 LYS B N 1
ATOM 1532 C CA . LYS B 1 6 ? -45.688 -53.312 37.531 1 27.47 6 LYS B CA 1
ATOM 1533 C C . LYS B 1 6 ? -45.188 -51.875 37.531 1 27.47 6 LYS B C 1
ATOM 1535 O O . LYS B 1 6 ? -44.312 -51.531 36.719 1 27.47 6 LYS B O 1
ATOM 1540 N N . LEU B 1 7 ? -45.812 -50.875 38.219 1 27.03 7 LEU B N 1
ATOM 1541 C CA . LEU B 1 7 ? -45.594 -49.469 37.938 1 27.03 7 LEU B CA 1
ATOM 1542 C C . LEU B 1 7 ? -44.219 -49.031 38.375 1 27.03 7 LEU B C 1
ATOM 1544 O O . LEU B 1 7 ? -43.75 -47.938 38.031 1 27.03 7 LEU B O 1
ATOM 1548 N N . VAL B 1 8 ? -43.469 -49.781 39.312 1 27.09 8 VAL B N 1
ATOM 1549 C CA . VAL B 1 8 ? -42.531 -49.125 40.219 1 27.09 8 VAL B CA 1
ATOM 1550 C C . VAL B 1 8 ? -41.25 -48.719 39.469 1 27.09 8 VAL B C 1
ATOM 1552 O O . VAL B 1 8 ? -40.5 -47.875 39.938 1 27.09 8 VAL B O 1
ATOM 1555 N N . PHE B 1 9 ? -40.688 -49.344 38.375 1 26.38 9 PHE B N 1
ATOM 1556 C CA . PHE B 1 9 ? -39.25 -49.5 38.156 1 26.38 9 PHE B CA 1
ATOM 1557 C C . PHE B 1 9 ? -38.656 -48.188 37.625 1 26.38 9 PHE B C 1
ATOM 1559 O O . PHE B 1 9 ? -37.5 -48.156 37.25 1 26.38 9 PHE B O 1
ATOM 1566 N N . ARG B 1 10 ? -39.375 -47.094 37.219 1 26.73 10 ARG B N 1
ATOM 1567 C CA . ARG B 1 10 ? -38.781 -46.156 36.25 1 26.73 10 ARG B CA 1
ATOM 1568 C C . ARG B 1 10 ? -37.719 -45.25 36.938 1 26.73 10 ARG B C 1
ATOM 1570 O O . ARG B 1 10 ? -37.156 -44.406 36.281 1 26.73 10 ARG B O 1
ATOM 1577 N N . SER B 1 11 ? -37.656 -45.062 38.281 1 27.84 11 SER B N 1
ATOM 1578 C CA . SER B 1 11 ? -37.156 -43.781 38.781 1 27.84 11 SER B CA 1
ATOM 1579 C C . SER B 1 11 ? -35.625 -43.75 38.781 1 27.84 11 SER B C 1
ATOM 1581 O O . SER B 1 11 ? -35.031 -42.688 39.031 1 27.84 11 SER B O 1
ATOM 1583 N N . ILE B 1 12 ? -34.875 -44.875 38.906 1 26.95 12 ILE B N 1
ATOM 1584 C CA . ILE B 1 12 ? -33.625 -44.781 39.688 1 26.95 12 ILE B CA 1
ATOM 1585 C C . ILE B 1 12 ? -32.562 -44.062 38.844 1 26.95 12 ILE B C 1
ATOM 1587 O O . ILE B 1 12 ? -31.656 -43.438 39.375 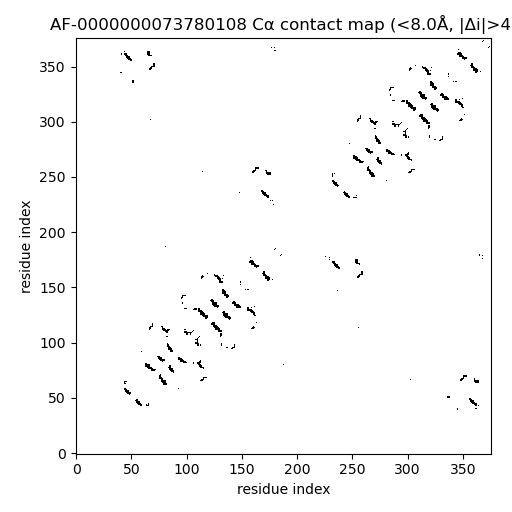1 26.95 12 ILE B O 1
ATOM 1591 N N . THR B 1 13 ? -32.344 -44.25 37.531 1 27.31 13 THR B N 1
ATOM 1592 C CA . THR B 1 13 ? -31 -44.375 36.938 1 27.31 13 THR B CA 1
ATOM 1593 C C . THR B 1 13 ? -30.375 -43 36.719 1 27.31 13 THR B C 1
ATOM 1595 O O . THR B 1 13 ? -29.281 -42.906 36.188 1 27.31 13 THR B O 1
ATOM 1598 N N . VAL B 1 14 ? -30.891 -41.812 37.062 1 28.95 14 VAL B N 1
ATOM 1599 C CA . VAL B 1 14 ? -30.422 -40.562 36.531 1 28.95 14 VAL B CA 1
ATOM 1600 C C . VAL B 1 14 ? -29.141 -40.094 37.219 1 28.95 14 VAL B C 1
ATOM 1602 O O . VAL B 1 14 ? -28.484 -39.156 36.812 1 28.95 14 VAL B O 1
ATOM 1605 N N . ILE B 1 15 ? -28.734 -40.625 38.438 1 28.64 15 ILE B N 1
ATOM 1606 C CA . ILE B 1 15 ? -27.906 -39.844 39.344 1 28.64 15 ILE B CA 1
ATOM 1607 C C . ILE B 1 15 ? -26.453 -39.875 38.875 1 28.64 15 ILE B C 1
ATOM 1609 O O . ILE B 1 15 ? -25.75 -38.844 38.906 1 28.64 15 ILE B O 1
ATOM 1613 N N . CYS B 1 16 ? -25.875 -41 38.469 1 26.39 16 CYS B N 1
ATOM 1614 C CA . CYS B 1 16 ? -24.453 -41.25 38.656 1 26.39 16 CYS B CA 1
ATOM 1615 C C . CYS B 1 16 ? -23.609 -40.406 37.688 1 26.39 16 CYS B C 1
ATOM 1617 O O . CYS B 1 16 ? -22.375 -40.438 37.75 1 26.39 16 CYS B O 1
ATOM 1619 N N . ILE B 1 17 ? -24.062 -39.875 36.594 1 29.53 17 ILE B N 1
ATOM 1620 C CA . ILE B 1 17 ? -23.141 -39.5 35.5 1 29.53 17 ILE B CA 1
ATOM 1621 C C . ILE B 1 17 ? -22.422 -38.188 35.875 1 29.53 17 ILE B C 1
ATOM 1623 O O . ILE B 1 17 ? -21.5 -37.781 35.188 1 29.53 17 ILE B O 1
ATOM 1627 N N . GLY B 1 18 ? -22.703 -37.469 36.938 1 27.25 18 GLY B N 1
ATOM 1628 C CA . GLY B 1 18 ? -22.219 -36.094 37.156 1 27.25 18 GLY B CA 1
ATOM 1629 C C . GLY B 1 18 ? -20.781 -36.062 37.625 1 27.25 18 GLY B C 1
ATOM 1630 O O . GLY B 1 18 ? -20.062 -35.094 37.375 1 27.25 18 GLY B O 1
ATOM 1631 N N . TYR B 1 19 ? -20.375 -37 38.438 1 27.95 19 TYR B N 1
ATOM 1632 C CA . TYR B 1 19 ? -19.188 -36.781 39.25 1 27.95 19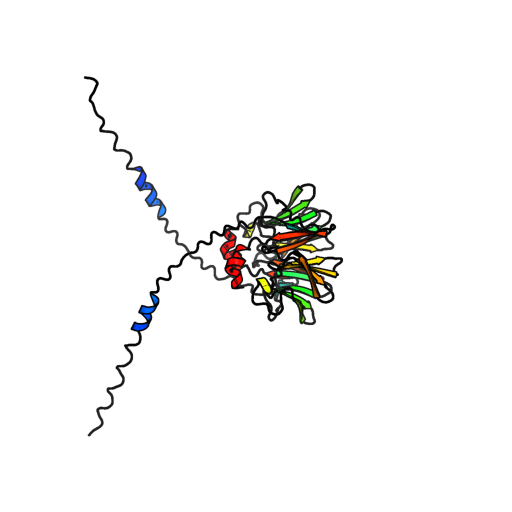 TYR B CA 1
ATOM 1633 C C . TYR B 1 19 ? -17.922 -36.844 38.406 1 27.95 19 TYR B C 1
ATOM 1635 O O . TYR B 1 19 ? -16.859 -36.375 38.812 1 27.95 19 TYR B O 1
ATOM 1643 N N . ILE B 1 20 ? -17.875 -37.719 37.406 1 29.17 20 ILE B N 1
ATOM 1644 C CA . ILE B 1 20 ? -16.562 -38.062 36.844 1 29.17 20 ILE B CA 1
ATOM 1645 C C . ILE B 1 20 ? -15.977 -36.844 36.156 1 29.17 20 ILE B C 1
ATOM 1647 O O . ILE B 1 20 ? -14.758 -36.719 36 1 29.17 20 ILE B O 1
ATOM 1651 N N . ILE B 1 21 ? -16.766 -35.875 35.719 1 26.98 21 ILE B N 1
ATOM 1652 C CA . ILE B 1 21 ? -16.188 -34.875 34.812 1 26.98 21 ILE B CA 1
ATOM 1653 C C . ILE B 1 21 ? -15.289 -33.938 35.625 1 26.98 21 ILE B C 1
ATOM 1655 O O . ILE B 1 21 ? -14.32 -33.375 35.094 1 26.98 21 ILE B O 1
ATOM 1659 N N . ARG B 1 22 ? -15.438 -33.75 36.906 1 30.42 22 ARG B N 1
ATOM 1660 C CA . ARG B 1 22 ? -14.711 -32.75 37.656 1 30.42 22 ARG B CA 1
ATOM 1661 C C . ARG B 1 22 ? -13.234 -33.094 37.781 1 30.42 22 ARG B C 1
ATOM 1663 O O . ARG B 1 22 ? -12.375 -32.219 37.844 1 30.42 22 ARG B O 1
ATOM 1670 N N . CYS B 1 23 ? -12.953 -34.344 38 1 28.92 23 CYS B N 1
ATOM 1671 C CA . CYS B 1 23 ? -11.594 -34.625 38.438 1 28.92 23 CYS B CA 1
ATOM 1672 C C . CYS B 1 23 ? -10.57 -34.25 37.375 1 28.92 23 CYS B C 1
ATOM 1674 O O . CYS B 1 23 ? -9.422 -33.969 37.688 1 28.92 23 CYS B O 1
ATOM 1676 N N . PHE B 1 24 ? -10.797 -34.719 36.156 1 29.28 24 PHE B N 1
ATOM 1677 C CA . PHE B 1 24 ? -9.656 -34.625 35.25 1 29.28 24 PHE B CA 1
ATOM 1678 C C . PHE B 1 24 ? -9.312 -33.188 34.938 1 29.28 24 PHE B C 1
ATOM 1680 O O . PHE B 1 24 ? -8.367 -32.906 34.188 1 29.28 24 PHE B O 1
ATOM 1687 N N . LEU B 1 25 ? -10.141 -32.219 35.344 1 30.42 25 LEU B N 1
ATOM 1688 C CA . LEU B 1 25 ? -9.836 -30.875 34.875 1 30.42 25 LEU B CA 1
ATOM 1689 C C . LEU B 1 25 ? -8.672 -30.281 35.656 1 30.42 25 LEU B C 1
ATOM 1691 O O . LEU B 1 25 ? -8.352 -29.109 35.5 1 30.42 25 LEU B O 1
ATOM 1695 N N . ASN B 1 26 ? -8.234 -30.906 36.75 1 30.34 26 ASN B N 1
ATOM 1696 C CA . ASN B 1 26 ? -7.289 -30.156 37.562 1 30.34 26 ASN B CA 1
ATOM 1697 C C . ASN B 1 26 ? -5.922 -30.062 36.906 1 30.34 26 ASN B C 1
ATOM 1699 O O . ASN B 1 26 ? -4.895 -30.328 37.531 1 30.34 26 ASN B O 1
ATOM 1703 N N . LYS B 1 27 ? -5.77 -30.594 35.75 1 30.52 27 LYS B N 1
ATOM 1704 C CA . LYS B 1 27 ? -4.352 -30.438 35.438 1 30.52 27 LYS B CA 1
ATOM 1705 C C . LYS B 1 27 ? -3.924 -28.984 35.531 1 30.52 27 LYS B C 1
ATOM 1707 O O . LYS B 1 27 ? -4.609 -28.094 35 1 30.52 27 LYS B O 1
ATOM 1712 N N . SER B 1 28 ? -3.146 -28.625 36.531 1 30.19 28 SER B N 1
ATOM 1713 C CA . SER B 1 28 ? -2.488 -27.359 36.844 1 30.19 28 SER B CA 1
ATOM 1714 C C . SER B 1 28 ? -1.87 -26.75 35.594 1 30.19 28 SER B C 1
ATOM 1716 O O . SER B 1 28 ? -0.938 -27.297 35.031 1 30.19 28 SER B O 1
ATOM 1718 N N . THR B 1 29 ? -2.68 -26.438 34.594 1 29.92 29 THR B N 1
ATOM 1719 C CA . THR B 1 29 ? -2.08 -25.781 33.438 1 29.92 29 THR B CA 1
ATOM 1720 C C . THR B 1 29 ? -1.2 -24.609 33.875 1 29.92 29 THR B C 1
ATOM 1722 O O . THR B 1 29 ? -1.695 -23.625 34.438 1 29.92 29 THR B O 1
ATOM 1725 N N . ASP B 1 30 ? -0.054 -24.938 34.531 1 29 30 ASP B N 1
ATOM 1726 C CA . ASP B 1 30 ? 0.958 -23.891 34.688 1 29 30 ASP B CA 1
ATOM 1727 C C . ASP B 1 30 ? 1.063 -23.047 33.438 1 29 30 ASP B C 1
ATOM 1729 O O . ASP B 1 30 ? 1.386 -23.547 32.375 1 29 30 ASP B O 1
ATOM 1733 N N . SER B 1 31 ? 0.207 -22.109 33.312 1 29.05 31 SER B N 1
ATOM 1734 C CA . SER B 1 31 ? 0.226 -21.062 32.281 1 29.05 31 SER B CA 1
ATOM 1735 C C . SER B 1 31 ? 1.6 -20.406 32.188 1 29.05 31 SER B C 1
ATOM 1737 O O . SER B 1 31 ? 2.016 -19.703 33.125 1 29.05 31 SER B O 1
ATOM 1739 N N . TYR B 1 32 ? 2.652 -21.234 31.984 1 26.09 32 TYR B N 1
ATOM 1740 C CA . TYR B 1 32 ? 3.895 -20.531 31.703 1 26.09 32 TYR B CA 1
ATOM 1741 C C . TYR B 1 32 ? 3.65 -19.375 30.734 1 26.09 32 TYR B C 1
ATOM 1743 O O . TYR B 1 32 ? 3.152 -19.594 29.625 1 26.09 32 TYR B O 1
ATOM 1751 N N . THR B 1 33 ? 3.189 -18.266 31.297 1 26.16 33 THR B N 1
ATOM 1752 C CA . THR B 1 33 ? 3.182 -16.969 30.609 1 26.16 33 THR B CA 1
ATOM 1753 C C . THR B 1 33 ? 4.547 -16.688 30 1 26.16 33 THR B C 1
ATOM 1755 O O . THR B 1 33 ? 5.523 -16.453 30.719 1 26.16 33 THR B O 1
ATOM 1758 N N . TYR B 1 34 ? 4.957 -17.609 29.141 1 25.88 34 TYR B N 1
ATOM 1759 C CA . TYR B 1 34 ? 6.156 -17.172 28.438 1 25.88 34 TYR B CA 1
ATOM 1760 C C . TYR B 1 34 ? 6.035 -15.727 28 1 25.88 34 TYR B C 1
ATOM 1762 O O . TYR B 1 34 ? 5.074 -15.352 27.312 1 25.88 34 TYR B O 1
ATOM 1770 N N . HIS B 1 35 ? 6.363 -14.891 28.938 1 26.52 35 HIS B N 1
ATOM 1771 C CA . HIS B 1 35 ? 6.617 -13.492 28.578 1 26.52 35 HIS B CA 1
ATOM 1772 C C . HIS B 1 35 ? 7.547 -13.398 27.375 1 26.52 35 HIS B C 1
ATOM 1774 O O . HIS B 1 35 ? 8.703 -13.805 27.453 1 26.52 35 HIS B O 1
ATOM 1780 N N . ILE B 1 36 ? 7.047 -13.922 26.328 1 26.28 36 ILE B N 1
ATOM 1781 C CA . ILE B 1 36 ? 7.891 -13.586 25.188 1 26.28 36 ILE B CA 1
ATOM 1782 C C . ILE B 1 36 ? 8.211 -12.094 25.203 1 26.28 36 ILE B C 1
ATOM 1784 O O . ILE B 1 36 ? 7.309 -11.258 25.172 1 26.28 36 ILE B O 1
ATOM 1788 N N . ASN B 1 37 ? 9.266 -11.727 25.938 1 25.7 37 ASN B N 1
ATOM 1789 C CA . ASN B 1 37 ? 9.867 -10.406 25.781 1 25.7 37 ASN B CA 1
ATOM 1790 C C . ASN B 1 37 ? 9.984 -10.008 24.312 1 25.7 37 ASN B C 1
ATOM 1792 O O . ASN B 1 37 ? 10.688 -10.664 23.531 1 25.7 37 ASN B O 1
ATOM 1796 N N . PRO B 1 38 ? 8.867 -9.555 23.828 1 27.61 38 PRO B N 1
ATOM 1797 C CA . PRO B 1 38 ? 8.961 -9.133 22.422 1 27.61 38 PRO B CA 1
ATOM 1798 C C . PRO B 1 38 ? 10.164 -8.227 22.156 1 27.61 38 PRO B C 1
ATOM 1800 O O . PRO B 1 38 ? 10.195 -7.086 22.625 1 27.61 38 PRO B O 1
ATOM 1803 N N . SER B 1 39 ? 11.32 -8.602 22.562 1 27.73 39 SER B N 1
ATOM 1804 C CA . SER B 1 39 ? 12.484 -7.738 22.406 1 27.73 39 SER B CA 1
ATOM 1805 C C . SER B 1 39 ? 12.555 -7.148 21 1 27.73 39 SER B C 1
ATOM 1807 O O . SER B 1 39 ? 13.406 -6.301 20.719 1 27.73 39 SER B O 1
ATOM 1809 N N . ILE B 1 40 ? 12.25 -8.055 20 1 28.03 40 ILE B N 1
ATOM 1810 C CA . ILE B 1 40 ? 12.969 -7.617 18.797 1 28.03 40 ILE B CA 1
ATOM 1811 C C . ILE B 1 40 ? 12.414 -6.277 18.328 1 28.03 40 ILE B C 1
ATOM 1813 O O . ILE B 1 40 ? 11.219 -6.16 18.031 1 28.03 40 ILE B O 1
ATOM 1817 N N . GLU B 1 41 ? 12.852 -5.227 18.797 1 27.59 41 GLU B N 1
ATOM 1818 C CA . GLU B 1 41 ? 12.68 -3.854 18.328 1 27.59 41 GLU B CA 1
ATOM 1819 C C . GLU B 1 41 ? 12.68 -3.787 16.812 1 27.59 41 GLU B C 1
ATOM 1821 O O . GLU B 1 41 ? 13.727 -3.93 16.172 1 27.59 41 GLU B O 1
ATOM 1826 N N . LEU B 1 42 ? 11.852 -4.414 16.109 1 30.19 42 LEU B N 1
ATOM 1827 C CA . LEU B 1 42 ? 11.75 -4.219 14.672 1 30.19 42 LEU B CA 1
ATOM 1828 C C . LEU B 1 42 ? 11.711 -2.736 14.32 1 30.19 42 LEU B C 1
ATOM 1830 O O . LEU B 1 42 ? 10.75 -2.043 14.664 1 30.19 42 LEU B O 1
ATOM 1834 N N . ASN B 1 43 ? 12.789 -2.047 14.289 1 29.11 43 ASN B N 1
ATOM 1835 C CA . ASN B 1 43 ? 13.188 -0.698 13.914 1 29.11 43 ASN B CA 1
ATOM 1836 C C . ASN B 1 43 ? 12.477 -0.231 12.648 1 29.11 43 ASN B C 1
ATOM 1838 O O . ASN B 1 43 ? 12 -1.051 11.859 1 29.11 43 ASN B O 1
ATOM 1842 N N . ASP B 1 44 ? 12.297 1.138 12.5 1 32.97 44 ASP B N 1
ATOM 1843 C CA . ASP B 1 44 ? 11.859 2.332 11.789 1 32.97 44 ASP B CA 1
ATOM 1844 C C . ASP B 1 44 ? 12.367 2.326 10.344 1 32.97 44 ASP B C 1
ATOM 1846 O O . ASP B 1 44 ? 12.398 3.369 9.688 1 32.97 44 ASP B O 1
ATOM 1850 N N . GLN B 1 45 ? 13.125 1.319 9.758 1 36.62 45 GLN B N 1
ATOM 1851 C CA . GLN B 1 45 ? 14.07 1.74 8.719 1 36.62 45 GLN B CA 1
ATOM 1852 C C . GLN B 1 45 ? 13.617 1.269 7.344 1 36.62 45 GLN B C 1
ATOM 1854 O O . GLN B 1 45 ? 12.852 0.305 7.23 1 36.62 45 GLN B O 1
ATOM 1859 N N . LEU B 1 46 ? 13.445 2.23 6.41 1 38.84 46 LEU B N 1
ATOM 1860 C CA . LEU B 1 46 ? 13.43 2.008 4.969 1 38.84 46 LEU B CA 1
ATOM 1861 C C . LEU B 1 46 ? 14.656 1.219 4.527 1 38.84 46 LEU B C 1
ATOM 1863 O O . LEU B 1 46 ? 15.773 1.526 4.938 1 38.84 46 LEU B O 1
ATOM 1867 N N . ILE B 1 47 ? 14.602 -0.036 4.141 1 43.38 47 ILE B N 1
ATOM 1868 C CA . ILE B 1 47 ? 15.719 -0.817 3.633 1 43.38 47 ILE B CA 1
ATOM 1869 C C . ILE B 1 47 ? 15.914 -0.539 2.145 1 43.38 47 ILE B C 1
ATOM 1871 O O . ILE B 1 47 ? 14.945 -0.531 1.379 1 43.38 47 ILE B O 1
ATOM 1875 N N . ILE B 1 48 ? 16.953 0.204 1.728 1 39.25 48 ILE B N 1
ATOM 1876 C CA . ILE B 1 48 ? 17.312 0.374 0.323 1 39.25 48 ILE B CA 1
ATOM 1877 C C . ILE B 1 48 ? 18.297 -0.712 -0.094 1 39.25 48 ILE B C 1
ATOM 1879 O O . ILE B 1 48 ? 19.297 -0.944 0.589 1 39.25 48 ILE B O 1
ATOM 1883 N N . ASN B 1 49 ? 17.781 -1.678 -0.912 1 42.59 49 ASN B N 1
ATOM 1884 C CA . ASN B 1 49 ? 18.703 -2.639 -1.489 1 42.59 49 ASN B CA 1
ATOM 1885 C C . ASN B 1 49 ? 19.391 -2.078 -2.732 1 42.59 49 ASN B C 1
ATOM 1887 O O . ASN B 1 49 ? 18.734 -1.747 -3.717 1 42.59 49 ASN B O 1
ATOM 1891 N N . LYS B 1 50 ? 20.5 -1.453 -2.576 1 39.28 50 LYS B N 1
ATOM 1892 C CA . LYS B 1 50 ? 21.297 -1.149 -3.76 1 39.28 50 LYS B CA 1
ATOM 1893 C C . LYS B 1 50 ? 21.734 -2.426 -4.477 1 39.28 50 LYS B C 1
ATOM 1895 O O . LYS B 1 50 ? 21.75 -3.504 -3.881 1 39.28 50 LYS B O 1
ATOM 1900 N N . ASN B 1 51 ? 22.062 -2.324 -5.703 1 36.22 51 ASN B N 1
ATOM 1901 C CA . ASN B 1 51 ? 22.828 -3.373 -6.379 1 36.22 51 ASN B CA 1
ATOM 1902 C C . ASN B 1 51 ? 23.625 -4.215 -5.387 1 36.22 51 ASN B C 1
ATOM 1904 O O . ASN B 1 51 ? 24.531 -3.707 -4.734 1 36.22 51 ASN B O 1
ATOM 1908 N N . TYR B 1 52 ? 23.516 -5.539 -5.184 1 40.94 52 TYR B N 1
ATOM 1909 C CA . TYR B 1 52 ? 24.266 -6.738 -4.832 1 40.94 52 TYR B CA 1
ATOM 1910 C C . TYR B 1 52 ? 24.797 -6.645 -3.408 1 40.94 52 TYR B C 1
ATOM 1912 O O . TYR B 1 52 ? 25.797 -7.281 -3.074 1 40.94 52 TYR B O 1
ATOM 1920 N N . GLY B 1 53 ? 24.25 -6.059 -2.264 1 52.72 53 GLY B N 1
ATOM 1921 C CA . GLY B 1 53 ? 24.844 -6.492 -1.009 1 52.72 53 GLY B CA 1
ATOM 1922 C C . GLY B 1 53 ? 24.609 -5.52 0.13 1 52.72 53 GLY B C 1
ATOM 1923 O O . GLY B 1 53 ? 24.438 -5.93 1.279 1 52.72 53 GLY B O 1
ATOM 1924 N N . LYS B 1 54 ? 24.625 -4.184 -0.09 1 60.91 54 LYS B N 1
ATOM 1925 C CA . LYS B 1 54 ? 24.703 -3.342 1.101 1 60.91 54 LYS B CA 1
ATOM 1926 C C . LYS B 1 54 ? 23.328 -2.795 1.483 1 60.91 54 LYS B C 1
ATOM 1928 O O . LYS B 1 54 ? 22.672 -2.158 0.667 1 60.91 54 LYS B O 1
ATOM 1933 N N . LEU B 1 55 ? 22.703 -3.332 2.531 1 70.25 55 LEU B N 1
ATOM 1934 C CA . LEU B 1 55 ? 21.484 -2.832 3.137 1 70.25 55 LEU B CA 1
ATOM 1935 C C . LEU B 1 55 ? 21.75 -1.585 3.973 1 70.25 55 LEU B C 1
ATOM 1937 O O . LEU B 1 55 ? 22.703 -1.558 4.762 1 70.25 55 LEU B O 1
ATOM 1941 N N . GLU B 1 56 ? 21.172 -0.475 3.445 1 79.69 56 GLU B N 1
ATOM 1942 C CA . GLU B 1 56 ? 21.25 0.737 4.254 1 79.69 56 GLU B CA 1
ATOM 1943 C C . GLU B 1 56 ? 19.891 1.126 4.797 1 79.69 56 GLU B C 1
ATOM 1945 O O . GLU B 1 56 ? 18.859 0.912 4.141 1 79.69 56 GLU B O 1
ATOM 1950 N N . LYS B 1 57 ? 19.906 1.632 6.074 1 83 57 LYS B N 1
ATOM 1951 C CA . LYS B 1 57 ? 18.688 2.119 6.703 1 83 57 LYS B CA 1
ATOM 1952 C C . LYS B 1 57 ? 18.547 3.633 6.555 1 83 57 LYS B C 1
ATOM 1954 O O . LYS B 1 57 ? 19.531 4.363 6.691 1 83 57 LYS B O 1
ATOM 1959 N N . ILE B 1 58 ? 17.391 4.074 6.18 1 86.62 58 ILE B N 1
ATOM 1960 C CA . ILE B 1 58 ? 17.109 5.508 6.148 1 86.62 58 ILE B CA 1
ATOM 1961 C C . ILE B 1 58 ? 16.516 5.945 7.488 1 86.62 58 ILE B C 1
ATOM 1963 O O . ILE B 1 58 ? 15.477 5.438 7.91 1 86.62 58 ILE B O 1
ATOM 1967 N N . ASP B 1 59 ? 17.203 6.816 8.102 1 88.12 59 ASP B N 1
ATOM 1968 C CA . ASP B 1 59 ? 16.734 7.379 9.367 1 88.12 59 ASP B CA 1
ATOM 1969 C C . ASP B 1 59 ? 15.625 8.398 9.133 1 88.12 59 ASP B C 1
ATOM 1971 O O . ASP B 1 59 ? 15.828 9.398 8.445 1 88.12 59 ASP B O 1
ATOM 1975 N N . LEU B 1 60 ? 14.516 8.203 9.766 1 92.25 60 LEU B N 1
ATOM 1976 C CA . LEU B 1 60 ? 13.367 9.086 9.586 1 92.25 60 LEU B CA 1
ATOM 1977 C C . LEU B 1 60 ? 13.258 10.086 10.734 1 92.25 60 LEU B C 1
ATOM 1979 O O . LEU B 1 60 ? 12.203 10.68 10.953 1 92.25 60 LEU B O 1
ATOM 1983 N N . MET B 1 61 ? 14.359 10.148 11.438 1 92.69 61 MET B N 1
ATOM 1984 C CA . MET B 1 61 ? 14.438 11.094 12.547 1 92.69 61 MET B CA 1
ATOM 1985 C C . MET B 1 61 ? 13.344 10.82 13.578 1 92.69 61 MET B C 1
ATOM 1987 O O . MET B 1 61 ? 13.289 9.734 14.156 1 92.69 61 MET B O 1
ATOM 1991 N N . ASN B 1 62 ? 12.438 11.805 13.789 1 92.75 62 ASN B N 1
ATOM 1992 C CA . ASN B 1 62 ? 11.438 11.672 14.836 1 92.75 62 ASN B CA 1
ATOM 1993 C C . ASN B 1 62 ? 10.172 10.992 14.32 1 92.75 62 ASN B C 1
ATOM 1995 O O . ASN B 1 62 ? 9.148 10.977 15.008 1 92.75 62 ASN B O 1
ATOM 1999 N N . TYR B 1 63 ? 10.32 10.477 13.141 1 92.81 63 TYR B N 1
ATOM 2000 C CA . TYR B 1 63 ? 9.164 9.805 12.562 1 92.81 63 TYR B CA 1
ATOM 2001 C C . TYR B 1 63 ? 9.352 8.289 12.555 1 92.81 63 TYR B C 1
ATOM 2003 O O . TYR B 1 63 ? 10.484 7.805 12.641 1 92.81 63 TYR B O 1
ATOM 2011 N N . SER B 1 64 ? 8.18 7.59 12.539 1 89.75 64 SER B N 1
ATOM 2012 C CA . SER B 1 64 ? 8.25 6.133 12.609 1 89.75 64 SER B CA 1
ATOM 2013 C C . SER B 1 64 ? 7.098 5.48 11.859 1 89.75 64 SER B C 1
ATOM 2015 O O . SER B 1 64 ? 6.16 6.164 11.438 1 89.75 64 SER B O 1
ATOM 2017 N N . GLY B 1 65 ? 7.242 4.168 11.602 1 89.12 65 GLY B N 1
ATOM 2018 C CA . GLY B 1 65 ? 6.176 3.338 11.055 1 89.12 65 GLY B CA 1
ATOM 2019 C C . GLY B 1 65 ? 5.816 3.697 9.625 1 89.12 65 GLY B C 1
ATOM 2020 O O . GLY B 1 65 ? 4.645 3.912 9.312 1 89.12 65 GLY B O 1
ATOM 2021 N N . PRO B 1 66 ? 6.84 3.859 8.82 1 93.44 66 PRO B N 1
ATOM 2022 C CA . PRO B 1 66 ? 6.484 4.059 7.418 1 93.44 66 PRO B CA 1
ATOM 2023 C C . PRO B 1 66 ? 5.703 2.885 6.832 1 93.44 66 PRO B C 1
ATOM 2025 O O . PRO B 1 66 ? 5.98 1.729 7.164 1 93.44 66 PRO B O 1
ATOM 2028 N N . GLU B 1 67 ? 4.734 3.105 6.031 1 91.81 67 GLU B N 1
ATOM 2029 C CA . GLU B 1 67 ? 3.873 2.057 5.496 1 91.81 67 GLU B CA 1
ATOM 2030 C C . GLU B 1 67 ? 3.953 2 3.971 1 91.81 67 GLU B C 1
ATOM 2032 O O . GLU B 1 67 ? 4.094 0.922 3.391 1 91.81 67 GLU B O 1
ATOM 2037 N N . SER B 1 68 ? 3.762 3.127 3.305 1 96 68 SER B N 1
ATOM 2038 C CA . SER B 1 68 ? 3.789 3.154 1.847 1 96 68 SER B CA 1
ATOM 2039 C C . SER B 1 68 ? 4.809 4.164 1.332 1 96 68 SER B C 1
ATOM 2041 O O . SER B 1 68 ? 5.168 5.105 2.041 1 96 68 SER B O 1
ATOM 2043 N N . LEU B 1 69 ? 5.238 3.945 0.103 1 96.62 69 LEU B N 1
ATOM 2044 C CA . LEU B 1 69 ? 6.289 4.734 -0.527 1 96.62 69 LEU B CA 1
ATOM 2045 C C . LEU B 1 69 ? 5.918 5.086 -1.965 1 96.62 69 LEU B C 1
ATOM 2047 O O . LEU B 1 69 ? 5.309 4.277 -2.666 1 96.62 69 LEU B O 1
ATOM 2051 N N . ILE B 1 70 ? 6.395 6.262 -2.336 1 97.38 70 ILE B N 1
ATOM 2052 C CA . ILE B 1 70 ? 6.449 6.66 -3.738 1 97.38 70 ILE B CA 1
ATOM 2053 C C . ILE B 1 70 ? 7.777 7.359 -4.027 1 97.38 70 ILE B C 1
ATOM 2055 O O . ILE B 1 70 ? 8.305 8.07 -3.174 1 97.38 70 ILE B O 1
ATOM 2059 N N . TYR B 1 71 ? 8.414 6.984 -5.113 1 97.19 71 TYR B N 1
ATOM 2060 C CA . TYR B 1 71 ? 9.484 7.82 -5.648 1 97.19 71 TYR B CA 1
ATOM 2061 C C . TYR B 1 71 ? 8.992 8.656 -6.82 1 97.19 71 TYR B C 1
ATOM 2063 O O . TYR B 1 71 ? 8.445 8.125 -7.789 1 97.19 71 TYR B O 1
ATOM 2071 N N . HIS B 1 72 ? 9.133 9.93 -6.707 1 97.56 72 HIS B N 1
ATOM 2072 C CA . HIS B 1 72 ? 8.656 10.836 -7.746 1 97.56 72 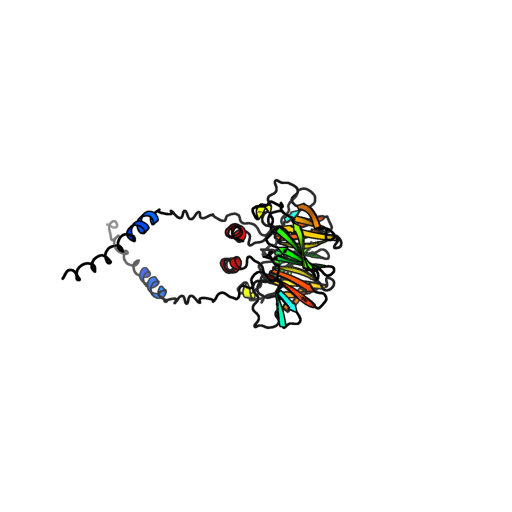HIS B CA 1
ATOM 2073 C C . HIS B 1 72 ? 9.523 12.094 -7.82 1 97.56 72 HIS B C 1
ATOM 2075 O O . HIS B 1 72 ? 9.742 12.7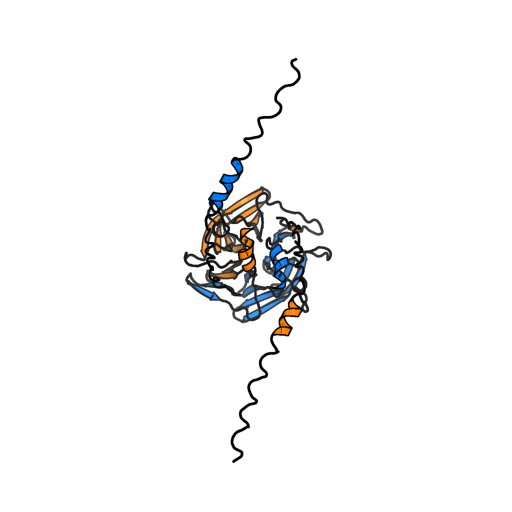58 -6.805 1 97.56 72 HIS B O 1
ATOM 2081 N N . ASP B 1 73 ? 10.047 12.367 -8.992 1 96.06 73 ASP B N 1
ATOM 2082 C CA . ASP B 1 73 ? 10.781 13.594 -9.289 1 96.06 73 ASP B CA 1
ATOM 2083 C C . ASP B 1 73 ? 11.914 13.812 -8.289 1 96.06 73 ASP B C 1
ATOM 2085 O O . ASP B 1 73 ? 12.047 14.898 -7.723 1 96.06 73 ASP B O 1
ATOM 2089 N N . GLY B 1 74 ? 12.617 12.812 -7.973 1 96.31 74 GLY B N 1
ATOM 2090 C CA . GLY B 1 74 ? 13.828 12.914 -7.18 1 96.31 74 GLY B CA 1
ATOM 2091 C C . GLY B 1 74 ? 13.578 12.844 -5.688 1 96.31 74 GLY B C 1
ATOM 2092 O O . GLY B 1 74 ? 14.492 13.023 -4.887 1 96.31 74 GLY B O 1
ATOM 2093 N N . SER B 1 75 ? 12.336 12.602 -5.336 1 97.56 75 SER B N 1
ATOM 2094 C CA . SER B 1 75 ? 12 12.547 -3.918 1 97.56 75 SER B CA 1
ATOM 2095 C C . SER B 1 75 ? 11.258 11.258 -3.574 1 97.56 75 SER B C 1
ATOM 2097 O O . SER B 1 75 ? 10.469 10.758 -4.379 1 97.56 75 SER B O 1
ATOM 2099 N N . LEU B 1 76 ? 11.586 10.797 -2.377 1 97.31 76 LEU B N 1
ATOM 2100 C CA . LEU B 1 76 ? 10.805 9.727 -1.766 1 97.31 76 LEU B CA 1
ATOM 2101 C C . LEU B 1 76 ? 9.703 10.297 -0.878 1 97.31 76 LEU B C 1
ATOM 2103 O O . LEU B 1 76 ? 9.93 11.25 -0.133 1 97.31 76 LEU B O 1
ATOM 2107 N N . TYR B 1 77 ? 8.547 9.789 -1.015 1 98.38 77 TYR B N 1
ATOM 2108 C CA . TYR B 1 77 ? 7.441 10.117 -0.126 1 98.38 77 TYR B CA 1
ATOM 2109 C C . TYR B 1 77 ? 6.992 8.898 0.665 1 98.38 77 TYR B C 1
ATOM 2111 O O . TYR B 1 77 ? 6.906 7.793 0.12 1 98.38 77 TYR B O 1
ATOM 2119 N N . ALA B 1 78 ? 6.719 9.086 1.927 1 97.88 78 ALA B N 1
ATOM 2120 C CA . ALA B 1 78 ? 6.34 7.969 2.785 1 97.88 78 ALA B CA 1
ATOM 2121 C C . ALA B 1 78 ? 5.238 8.375 3.76 1 97.88 78 ALA B C 1
ATOM 2123 O O . ALA B 1 78 ? 5.254 9.484 4.297 1 97.88 78 ALA B O 1
ATOM 2124 N N . THR B 1 79 ? 4.281 7.492 3.932 1 97.31 79 THR B N 1
ATOM 2125 C CA . THR B 1 79 ? 3.336 7.672 5.027 1 97.31 79 THR B CA 1
ATOM 2126 C C . THR B 1 79 ? 3.914 7.141 6.336 1 97.31 79 THR B C 1
ATOM 2128 O O . THR B 1 79 ? 4.609 6.125 6.344 1 97.31 79 THR B O 1
ATOM 2131 N N . VAL B 1 80 ? 3.596 7.836 7.461 1 93.75 80 VAL B N 1
ATOM 2132 C CA . VAL B 1 80 ? 4.145 7.434 8.758 1 93.75 80 VAL B CA 1
ATOM 2133 C C . VAL B 1 80 ? 3.035 7.426 9.805 1 93.75 80 VAL B C 1
ATOM 2135 O O . VAL B 1 80 ? 1.955 7.977 9.586 1 93.75 80 VAL B O 1
ATOM 2138 N N . ILE B 1 81 ? 3.311 6.805 10.93 1 90.69 81 ILE B N 1
ATOM 2139 C CA . ILE B 1 81 ? 2.299 6.539 11.945 1 90.69 81 ILE B CA 1
ATOM 2140 C C . ILE B 1 81 ? 1.838 7.852 12.57 1 90.69 81 ILE B C 1
ATOM 2142 O O . ILE B 1 81 ? 0.739 7.934 13.125 1 90.69 81 ILE B O 1
ATOM 2146 N N . GLN B 1 82 ? 2.596 8.961 12.391 1 91.38 82 GLN B N 1
ATOM 2147 C CA . GLN B 1 82 ? 2.268 10.25 12.992 1 91.38 82 GLN B CA 1
ATOM 2148 C C . GLN B 1 82 ? 1.218 10.992 12.172 1 91.38 82 GLN B C 1
ATOM 2150 O O . GLN B 1 82 ? 0.944 12.164 12.422 1 91.38 82 GLN B O 1
ATOM 2155 N N . GLY B 1 83 ? 0.691 10.336 11.164 1 95 83 GLY B N 1
ATOM 2156 C CA . GLY B 1 83 ? -0.384 10.938 10.398 1 95 83 GLY B CA 1
ATOM 2157 C C . GLY B 1 83 ? 0.112 11.891 9.32 1 95 83 GLY B C 1
ATOM 2158 O O . GLY B 1 83 ? -0.589 12.836 8.953 1 95 83 GLY B O 1
ATOM 2159 N N . LYS B 1 84 ? 1.325 11.656 8.898 1 97.19 84 LYS B N 1
ATOM 2160 C CA . LYS B 1 84 ? 1.964 12.586 7.973 1 97.19 84 LYS B CA 1
ATOM 2161 C C . LYS B 1 84 ? 2.445 11.875 6.715 1 97.19 84 LYS B C 1
ATOM 2163 O O . LYS B 1 84 ? 2.604 10.648 6.711 1 97.19 84 LYS B O 1
ATOM 2168 N N . ILE B 1 85 ? 2.611 12.633 5.688 1 98.62 85 ILE B N 1
ATOM 2169 C CA . ILE B 1 85 ? 3.393 12.242 4.516 1 98.62 85 ILE B CA 1
ATOM 2170 C C . ILE B 1 85 ? 4.734 12.969 4.527 1 98.62 85 ILE B C 1
ATOM 2172 O O . ILE B 1 85 ? 4.781 14.203 4.547 1 98.62 85 ILE B O 1
ATOM 2176 N N . LEU B 1 86 ? 5.777 12.172 4.539 1 98.31 86 LEU B N 1
ATOM 2177 C CA . LEU B 1 86 ? 7.113 12.75 4.516 1 98.31 86 LEU B CA 1
ATOM 2178 C C . LEU B 1 86 ? 7.645 12.836 3.086 1 98.31 86 LEU B C 1
ATOM 2180 O O . LEU B 1 86 ? 7.402 11.945 2.275 1 98.31 86 LEU B O 1
ATOM 2184 N N . LYS B 1 87 ? 8.32 13.891 2.84 1 98.5 87 LYS B N 1
ATOM 2185 C CA . LYS B 1 87 ? 9.164 14.031 1.656 1 98.5 87 LYS B CA 1
ATOM 2186 C C . LYS B 1 87 ? 10.641 13.891 2.016 1 98.5 87 LYS B C 1
ATOM 2188 O O . LYS B 1 87 ? 11.125 14.578 2.916 1 98.5 87 LYS B O 1
ATOM 2193 N N . ILE B 1 88 ? 11.32 12.977 1.397 1 97.12 88 ILE B N 1
ATOM 2194 C CA . ILE B 1 88 ? 12.711 12.664 1.687 1 97.12 88 ILE B CA 1
ATOM 2195 C C . ILE B 1 88 ? 13.547 12.812 0.419 1 97.12 88 ILE B C 1
ATOM 2197 O O . ILE B 1 88 ? 13.273 12.164 -0.593 1 97.12 88 ILE B O 1
ATOM 2201 N N . ASN B 1 89 ? 14.531 13.664 0.442 1 96 89 ASN B N 1
ATOM 2202 C CA . ASN B 1 89 ? 15.469 13.836 -0.663 1 96 89 ASN B CA 1
ATOM 2203 C C . ASN B 1 89 ? 16.844 14.297 -0.17 1 96 89 ASN B C 1
ATOM 2205 O O . ASN B 1 89 ? 17.156 14.172 1.015 1 96 89 ASN B O 1
ATOM 2209 N N . ASN B 1 90 ? 17.641 14.672 -1.113 1 93.75 90 ASN B N 1
ATOM 2210 C CA . ASN B 1 90 ? 19.016 15.008 -0.776 1 93.75 90 ASN B CA 1
ATOM 2211 C C . ASN B 1 90 ? 19.078 16.188 0.192 1 93.75 90 ASN B C 1
ATOM 2213 O O . ASN B 1 90 ? 20.094 16.391 0.868 1 93.75 90 ASN B O 1
ATOM 2217 N N . SER B 1 91 ? 18.016 16.953 0.285 1 95.06 91 SER B N 1
ATOM 2218 C CA . SER B 1 91 ? 17.984 18.125 1.159 1 95.06 91 SER B CA 1
ATOM 2219 C C . SER B 1 91 ? 17.562 17.75 2.572 1 95.06 91 SER B C 1
ATOM 2221 O O . SER B 1 91 ? 17.734 18.531 3.512 1 95.06 91 SER B O 1
ATOM 2223 N N . GLY B 1 92 ? 16.969 16.641 2.725 1 95.56 92 GLY B N 1
ATOM 2224 C CA . GLY B 1 92 ? 16.562 16.203 4.051 1 95.56 92 GLY B CA 1
ATOM 2225 C C . GLY B 1 92 ? 15.164 15.609 4.082 1 95.56 92 GLY B C 1
ATOM 2226 O O . GLY B 1 92 ? 14.68 15.094 3.072 1 95.56 92 GLY B O 1
ATOM 2227 N N . ILE B 1 93 ? 14.656 15.516 5.277 1 97 93 ILE B N 1
ATOM 2228 C CA . ILE B 1 93 ? 13.32 14.977 5.527 1 97 93 ILE B CA 1
ATOM 2229 C C . ILE B 1 93 ? 12.391 16.109 5.965 1 97 93 ILE B C 1
ATOM 2231 O O . ILE B 1 93 ? 12.711 16.859 6.883 1 97 93 ILE B O 1
ATOM 2235 N N . TYR B 1 94 ? 11.203 16.188 5.273 1 97.38 94 TYR B N 1
ATOM 2236 C CA . TYR B 1 94 ? 10.234 17.25 5.555 1 97.38 94 TYR B CA 1
ATOM 2237 C C . TYR B 1 94 ? 8.82 16.688 5.582 1 97.38 94 TYR B C 1
ATOM 2239 O O . TYR B 1 94 ? 8.523 15.695 4.91 1 97.38 94 TYR B O 1
ATOM 2247 N N . VAL B 1 95 ? 8.023 17.344 6.422 1 98 95 VAL B N 1
ATOM 2248 C CA . VAL B 1 95 ? 6.602 17.016 6.375 1 98 95 VAL B CA 1
ATOM 2249 C C . VAL B 1 95 ? 5.961 17.656 5.145 1 98 95 VAL B C 1
ATOM 2251 O O . VAL B 1 95 ? 5.898 18.875 5.035 1 98 95 VAL B O 1
ATOM 2254 N N . HIS B 1 96 ? 5.516 16.828 4.234 1 98.62 96 HIS B N 1
ATOM 2255 C CA . HIS B 1 96 ? 4.859 17.344 3.035 1 98.62 96 HIS B CA 1
ATOM 2256 C C . HIS B 1 96 ? 3.387 17.641 3.295 1 98.62 96 HIS B C 1
ATOM 2258 O O . HIS B 1 96 ? 2.842 18.609 2.76 1 98.62 96 HIS B O 1
ATOM 2264 N N . ALA B 1 97 ? 2.74 16.812 4.105 1 98.62 97 ALA B N 1
ATOM 2265 C CA . ALA B 1 97 ? 1.326 16.984 4.426 1 98.62 97 ALA B CA 1
ATOM 2266 C C . ALA B 1 97 ? 0.982 16.344 5.766 1 98.62 97 ALA B C 1
ATOM 2268 O O . ALA B 1 97 ? 1.623 15.375 6.184 1 98.62 97 ALA B O 1
ATOM 2269 N N . THR B 1 98 ? 0.021 16.859 6.383 1 98 98 THR B N 1
ATOM 2270 C CA . THR B 1 98 ? -0.613 16.328 7.586 1 98 98 THR B CA 1
ATOM 2271 C C . THR B 1 98 ? -2.098 16.078 7.344 1 98 98 THR B C 1
ATOM 2273 O O . THR B 1 98 ? -2.82 16.953 6.879 1 98 98 THR B O 1
ATOM 2276 N N . LEU B 1 99 ? -2.562 14.906 7.621 1 96.56 99 LEU B N 1
ATOM 2277 C CA . LEU B 1 99 ? -3.939 14.562 7.281 1 96.56 99 LEU B CA 1
ATOM 2278 C C . LEU B 1 99 ? -4.883 14.906 8.43 1 96.56 99 LEU B C 1
ATOM 2280 O O . LEU B 1 99 ? -5.98 15.414 8.211 1 96.56 99 LEU B O 1
ATOM 2284 N N . GLY B 1 100 ? -4.469 14.602 9.625 1 94.5 100 GLY B N 1
ATOM 2285 C CA . GLY B 1 100 ? -5.324 14.852 10.773 1 94.5 100 GLY B CA 1
ATOM 2286 C C . GLY B 1 100 ? -5.16 16.25 11.336 1 94.5 100 GLY B C 1
ATOM 2287 O O . GLY B 1 100 ? -4.457 17.078 10.758 1 94.5 100 GLY B O 1
ATOM 2288 N N . SER B 1 101 ? -5.891 16.453 12.383 1 91.69 101 SER B N 1
ATOM 2289 C CA . SER B 1 101 ? -5.852 17.75 13.062 1 91.69 101 SER B CA 1
ATOM 2290 C C . SER B 1 101 ? -4.48 18.016 13.68 1 91.69 101 SER B C 1
ATOM 2292 O O . SER B 1 101 ? -3.869 17.094 14.25 1 91.69 101 SER B O 1
ATOM 2294 N N . PRO B 1 102 ? -3.957 19.25 13.531 1 86.62 102 PRO B N 1
ATOM 2295 C CA . PRO B 1 102 ? -2.658 19.578 14.133 1 86.62 102 PRO B CA 1
ATOM 2296 C C . PRO B 1 102 ? -2.637 19.359 15.641 1 86.62 102 PRO B C 1
ATOM 2298 O O . PRO B 1 102 ? -1.576 19.109 16.219 1 86.62 102 PRO B O 1
ATOM 2301 N N . ASN B 1 103 ? -3.76 19.391 16.297 1 90.56 103 ASN B N 1
ATOM 2302 C CA . ASN B 1 103 ? -3.824 19.219 17.75 1 90.56 103 ASN B CA 1
ATOM 2303 C C . ASN B 1 103 ? -4.453 17.891 18.125 1 90.56 103 ASN B C 1
ATOM 2305 O O . ASN B 1 103 ? -5.148 17.781 19.141 1 90.56 103 ASN B O 1
ATOM 2309 N N . CYS B 1 104 ? -4.117 17.016 17.281 1 92.44 104 CYS B N 1
ATOM 2310 C CA . CYS B 1 104 ? -4.723 15.711 17.516 1 92.44 104 CYS B CA 1
ATOM 2311 C C . CYS B 1 104 ? -4.082 15.008 18.703 1 92.44 104 CYS B C 1
ATOM 2313 O O . CYS B 1 104 ? -2.934 15.289 19.047 1 92.44 104 CYS B O 1
ATOM 2315 N N . VAL B 1 105 ? -4.797 14.109 19.375 1 86.69 105 VAL B N 1
ATOM 2316 C CA . VAL B 1 105 ? -4.328 13.406 20.578 1 86.69 105 VAL B CA 1
ATOM 2317 C C . VAL B 1 105 ? -4.188 11.914 20.281 1 86.69 105 VAL B C 1
ATOM 2319 O O . VAL B 1 105 ? -3.26 11.266 20.766 1 86.69 105 VAL B O 1
ATOM 2322 N N . GLY B 1 106 ? -5.012 11.344 19.344 1 87.38 106 GLY B N 1
ATOM 2323 C CA . GLY B 1 106 ? -4.98 9.922 19.031 1 87.38 106 GLY B CA 1
ATOM 2324 C C . GLY B 1 106 ? -5.098 9.641 17.547 1 87.38 106 GLY B C 1
ATOM 2325 O O . GLY B 1 106 ? -5.371 10.547 16.75 1 87.38 106 GLY B O 1
ATOM 2326 N N . VAL B 1 107 ? -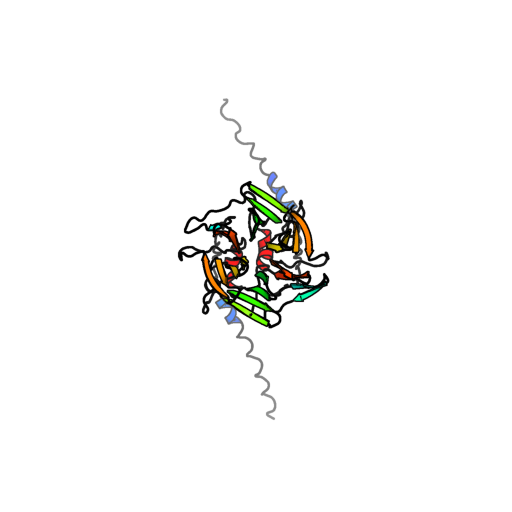4.93 8.398 17.25 1 85.88 107 VAL B N 1
ATOM 2327 C CA . VAL B 1 107 ? -4.824 7.977 15.859 1 85.88 107 VAL B CA 1
ATOM 2328 C C . VAL B 1 107 ? -6.129 8.289 15.133 1 85.88 107 VAL B C 1
ATOM 2330 O O . VAL B 1 107 ? -6.121 8.555 13.93 1 85.88 107 VAL B O 1
ATOM 2333 N N . HIS B 1 108 ? -7.215 8.281 15.844 1 88.38 108 HIS B N 1
ATOM 2334 C CA . HIS B 1 108 ? -8.5 8.523 15.203 1 88.38 108 HIS B CA 1
ATOM 2335 C C . HIS B 1 108 ? -8.625 9.969 14.734 1 88.38 108 HIS B C 1
ATOM 2337 O O . HIS B 1 108 ? -9.398 10.273 13.82 1 88.38 108 HIS B O 1
ATOM 2343 N N . GLU B 1 109 ? -7.848 10.867 15.406 1 92.5 109 GLU B N 1
ATOM 2344 C CA . GLU B 1 109 ? -7.855 12.281 15.039 1 92.5 109 GLU B CA 1
ATOM 2345 C C . GLU B 1 109 ? -6.621 12.648 14.219 1 92.5 109 GLU B C 1
ATOM 2347 O O . GLU B 1 109 ? -6.688 13.492 13.328 1 92.5 109 GLU B O 1
ATOM 2352 N N . CYS B 1 110 ? -5.523 11.984 14.508 1 94.75 110 CYS B N 1
ATOM 2353 C CA . CYS B 1 110 ? -4.254 12.312 13.867 1 94.75 110 CYS B CA 1
ATOM 2354 C C . CYS B 1 110 ? -4.148 11.648 12.5 1 94.75 110 CYS B C 1
ATOM 2356 O O . CYS B 1 110 ? -3.488 12.18 11.602 1 94.75 110 CYS B O 1
ATOM 2358 N N . GLY B 1 111 ? -4.859 10.469 12.438 1 93.56 111 GLY B N 1
ATOM 2359 C CA . GLY B 1 111 ? -4.777 9.688 11.211 1 93.56 111 GLY B CA 1
ATOM 2360 C C . GLY B 1 111 ? -3.662 8.656 11.234 1 93.56 111 GLY B C 1
ATOM 2361 O O . GLY B 1 111 ? -2.766 8.727 12.07 1 93.56 111 GLY B O 1
ATOM 2362 N N . ARG B 1 112 ? -3.801 7.766 10.352 1 92.69 112 ARG B N 1
ATOM 2363 C CA . ARG B 1 112 ? -2.828 6.723 10.055 1 92.69 112 ARG B CA 1
ATOM 2364 C C . ARG B 1 112 ? -2.811 6.402 8.562 1 92.69 112 ARG B C 1
ATOM 2366 O O . ARG B 1 112 ? -3.348 5.379 8.133 1 92.69 112 ARG B O 1
ATOM 2373 N N . PRO B 1 113 ? -2.117 7.281 7.859 1 95.81 113 PRO B N 1
ATOM 2374 C CA . PRO B 1 113 ? -2.066 6.988 6.426 1 95.81 113 PRO B CA 1
ATOM 2375 C C . PRO B 1 113 ? -1.34 5.68 6.113 1 95.81 113 PRO B C 1
ATOM 2377 O O . PRO B 1 113 ? -0.25 5.438 6.637 1 95.81 113 PRO B O 1
ATOM 2380 N N . LEU B 1 114 ? -1.97 4.887 5.281 1 93.69 114 LEU B N 1
ATOM 2381 C CA . LEU B 1 114 ? -1.438 3.598 4.855 1 93.69 114 LEU B CA 1
ATOM 2382 C C . LEU B 1 114 ? -1.086 3.617 3.371 1 93.69 114 LEU B C 1
ATOM 2384 O O . LEU B 1 114 ? 0.049 3.928 3.004 1 93.69 114 LEU B O 1
ATOM 2388 N N . GLY B 1 115 ? -2.107 3.551 2.461 1 97 115 GLY B N 1
ATOM 2389 C CA . GLY B 1 115 ? -1.868 3.559 1.026 1 97 115 GLY B CA 1
ATOM 2390 C C . GLY B 1 115 ? -1.467 4.922 0.496 1 97 115 GLY B C 1
ATOM 2391 O O . GLY B 1 115 ? -2.004 5.945 0.928 1 97 115 GLY B O 1
ATOM 2392 N N . LEU B 1 116 ? -0.554 4.961 -0.388 1 98.38 116 LEU B N 1
ATOM 2393 C CA . LEU B 1 116 ? -0.042 6.16 -1.045 1 98.38 116 LEU B CA 1
ATOM 2394 C C . LEU B 1 116 ? 0.225 5.895 -2.523 1 98.38 116 LEU B C 1
ATOM 2396 O O . LEU B 1 116 ? 1.01 5.008 -2.867 1 98.38 116 LEU B O 1
ATOM 2400 N N . LYS B 1 117 ? -0.484 6.652 -3.408 1 97.81 117 LYS B N 1
ATOM 2401 C CA . LYS B 1 117 ? -0.32 6.469 -4.848 1 97.81 117 LYS B CA 1
ATOM 2402 C C . LYS B 1 117 ? -0.337 7.809 -5.578 1 97.81 117 LYS B C 1
ATOM 2404 O O . LYS B 1 117 ? -0.919 8.781 -5.09 1 97.81 117 LYS B O 1
ATOM 2409 N N . LEU B 1 118 ? 0.335 7.828 -6.688 1 96.69 118 LEU B N 1
ATOM 2410 C CA . LEU B 1 118 ? 0.156 8.969 -7.586 1 96.69 118 LEU B CA 1
ATOM 2411 C C . LEU B 1 118 ? -1.125 8.82 -8.398 1 96.69 118 LEU B C 1
ATOM 2413 O O . LEU B 1 118 ? -1.511 7.703 -8.766 1 96.69 118 LEU B O 1
ATOM 2417 N N . PHE B 1 119 ? -1.77 9.969 -8.594 1 91.25 119 PHE B N 1
ATOM 2418 C CA . PHE B 1 119 ? -2.904 9.977 -9.508 1 91.25 119 PHE B CA 1
ATOM 2419 C C . PHE B 1 119 ? -3.092 11.352 -10.125 1 91.25 119 PHE B C 1
ATOM 2421 O O . PHE B 1 119 ? -2.301 12.266 -9.875 1 91.25 119 PHE B O 1
ATOM 2428 N N . ASN B 1 120 ? -4.066 11.469 -10.984 1 92.44 120 ASN B N 1
ATOM 2429 C CA . ASN B 1 120 ? -4.328 12.727 -11.672 1 92.44 120 ASN B CA 1
ATOM 2430 C C . ASN B 1 120 ? -3.078 13.25 -12.375 1 92.44 120 ASN B C 1
ATOM 2432 O O . ASN B 1 120 ? -2.674 14.391 -12.164 1 92.44 120 ASN B O 1
ATOM 2436 N N . ASN B 1 121 ? -2.479 12.445 -13.242 1 92.31 121 ASN B N 1
ATOM 2437 C CA . ASN B 1 121 ? -1.278 12.781 -14 1 92.31 121 ASN B CA 1
ATOM 2438 C C . ASN B 1 121 ? -0.131 13.195 -13.078 1 92.31 121 ASN B C 1
ATOM 2440 O O . ASN B 1 121 ? 0.539 14.195 -13.328 1 92.31 121 ASN B O 1
ATOM 2444 N N . SER B 1 122 ? -0.021 12.594 -11.922 1 95.12 122 SER B N 1
ATOM 2445 C CA . SER B 1 122 ? 1.053 12.734 -10.945 1 95.12 122 SER B CA 1
ATOM 2446 C C . SER B 1 122 ? 1.015 14.094 -10.266 1 95.12 122 SER B C 1
ATOM 2448 O O . SER B 1 122 ? 2.018 14.547 -9.711 1 95.12 122 SER B O 1
ATOM 2450 N N . GLU B 1 123 ? -0.166 14.727 -10.344 1 97.19 123 GLU B N 1
ATOM 2451 C CA . GLU B 1 123 ? -0.29 16.016 -9.68 1 97.19 123 GLU B CA 1
ATOM 2452 C C . GLU B 1 123 ? -0.698 15.852 -8.219 1 97.19 123 GLU B C 1
ATOM 2454 O O . GLU B 1 123 ? -0.541 16.766 -7.41 1 97.19 123 GLU B O 1
ATOM 2459 N N . ASN B 1 124 ? -1.254 14.727 -7.98 1 97.88 124 ASN B N 1
ATOM 2460 C CA . ASN B 1 124 ? -1.746 14.477 -6.629 1 97.88 124 ASN B CA 1
ATOM 2461 C C . ASN B 1 124 ? -1.36 13.078 -6.145 1 97.88 124 ASN B C 1
ATOM 2463 O O . ASN B 1 124 ? -1.098 12.188 -6.953 1 97.88 124 ASN B O 1
ATOM 2467 N N . PHE B 1 125 ? -1.316 13 -4.848 1 98.38 125 PHE B N 1
ATOM 2468 C CA . PHE B 1 125 ? -1.311 11.703 -4.18 1 98.38 125 PHE B CA 1
ATOM 2469 C C . PHE B 1 125 ? -2.725 11.289 -3.789 1 98.38 125 PHE B C 1
ATOM 2471 O O . PHE B 1 125 ? -3.514 12.117 -3.324 1 98.38 125 PHE B O 1
ATOM 2478 N N . LEU B 1 126 ? -3.045 10.117 -4.094 1 98.19 126 LEU B N 1
ATOM 2479 C CA . LEU B 1 126 ? -4.18 9.461 -3.453 1 98.19 126 LEU B CA 1
ATOM 2480 C C . LEU B 1 126 ? -3.75 8.758 -2.17 1 98.19 126 LEU B C 1
ATOM 2482 O O . LEU B 1 126 ? -2.967 7.812 -2.211 1 98.19 126 LEU B O 1
ATOM 2486 N N . VAL B 1 127 ? -4.258 9.234 -1.008 1 98.38 127 VAL B N 1
ATOM 2487 C CA . VAL B 1 127 ? -3.838 8.727 0.293 1 98.38 127 VAL B CA 1
ATOM 2488 C C . VAL B 1 127 ? -5.016 8.047 0.991 1 98.38 127 VAL B C 1
ATOM 2490 O O . VAL B 1 127 ? -6.102 8.633 1.091 1 98.38 127 VAL B O 1
ATOM 2493 N N . THR B 1 128 ? -4.793 6.883 1.395 1 97.12 128 THR B N 1
ATOM 2494 C CA . THR B 1 128 ? -5.805 6.156 2.158 1 97.12 128 THR B CA 1
ATOM 2495 C C . THR B 1 128 ? -5.41 6.07 3.631 1 97.12 128 THR B C 1
ATOM 2497 O O . THR B 1 128 ? -4.352 5.535 3.967 1 97.12 128 THR B O 1
ATOM 2500 N N . ASP B 1 129 ? -6.234 6.637 4.445 1 94.81 129 ASP B N 1
ATOM 2501 C CA . ASP B 1 129 ? -5.988 6.633 5.883 1 94.81 129 ASP B CA 1
ATOM 2502 C C . ASP B 1 129 ? -6.922 5.66 6.598 1 94.81 129 ASP B C 1
ATOM 2504 O O . ASP B 1 129 ? -8.117 5.613 6.305 1 94.81 129 ASP B O 1
ATOM 2508 N N . ALA B 1 130 ? -6.406 5.031 7.547 1 91.69 130 ALA B N 1
ATOM 2509 C CA . ALA B 1 130 ? -7.121 3.957 8.234 1 91.69 130 ALA B CA 1
ATOM 2510 C C . ALA B 1 130 ? -8.328 4.5 8.992 1 91.69 130 ALA B C 1
ATOM 2512 O O . ALA B 1 130 ? -9.328 3.795 9.172 1 91.69 130 ALA B O 1
ATOM 2513 N N . TYR B 1 131 ? -8.312 5.766 9.336 1 90.56 131 TYR B N 1
ATOM 2514 C CA . TYR B 1 131 ? -9.336 6.258 10.25 1 90.56 131 TYR B CA 1
ATOM 2515 C C . TYR B 1 131 ? -10.039 7.48 9.672 1 90.56 131 TYR B C 1
ATOM 2517 O O . TYR B 1 131 ? -11.156 7.812 10.078 1 90.56 131 TYR B O 1
ATOM 2525 N N . LEU B 1 132 ? -9.328 8.125 8.727 1 93.88 132 LEU B N 1
ATOM 2526 C CA . LEU B 1 132 ? -9.867 9.406 8.289 1 93.88 132 LEU B CA 1
ATOM 2527 C C . LEU B 1 132 ? -10.461 9.297 6.887 1 93.88 132 LEU B C 1
ATOM 2529 O O . LEU B 1 132 ? -11.219 10.172 6.461 1 93.88 132 LEU B O 1
ATOM 2533 N N . GLY B 1 133 ? -10.094 8.273 6.152 1 94.69 133 GLY B N 1
ATOM 2534 C CA . GLY B 1 133 ? -10.664 8.102 4.828 1 94.69 133 GLY B CA 1
ATOM 2535 C C . GLY B 1 133 ? -9.648 8.297 3.715 1 94.69 133 GLY B C 1
ATOM 2536 O O . GLY B 1 133 ? -8.469 7.98 3.885 1 94.69 133 GLY B O 1
ATOM 2537 N N . VAL B 1 134 ? -10.172 8.719 2.576 1 96.5 134 VAL B N 1
ATOM 2538 C CA . VAL B 1 134 ? -9.336 8.867 1.389 1 96.5 134 VAL B CA 1
ATOM 2539 C C . VAL B 1 134 ? -9.156 10.352 1.062 1 96.5 134 VAL B C 1
ATOM 2541 O O . VAL B 1 134 ? -10.117 11.117 1.103 1 96.5 134 VAL B O 1
ATOM 2544 N N . PHE B 1 135 ? -7.906 10.703 0.709 1 97 135 PHE B N 1
ATOM 2545 C CA . PHE B 1 135 ? -7.562 12.102 0.486 1 97 135 PHE B CA 1
ATOM 2546 C C . PHE B 1 135 ? -6.824 12.273 -0.834 1 97 135 PHE B C 1
ATOM 2548 O O . PHE B 1 135 ? -6.141 11.359 -1.294 1 97 135 PHE B O 1
ATOM 2555 N N . SER B 1 136 ? -7.023 13.414 -1.387 1 97.56 136 SER B N 1
ATOM 2556 C CA . SER B 1 136 ? -6.148 13.945 -2.428 1 97.56 136 SER B CA 1
ATOM 2557 C C . SER B 1 136 ? -5.156 14.953 -1.857 1 97.56 136 SER B C 1
ATOM 2559 O O . SER B 1 136 ? -5.555 15.914 -1.197 1 97.56 136 SER B O 1
ATOM 2561 N N . VAL B 1 137 ? -3.891 14.711 -2.074 1 98.56 137 VAL B N 1
ATOM 2562 C CA . VAL B 1 137 ? -2.855 15.609 -1.578 1 98.56 137 VAL B CA 1
ATOM 2563 C C . VAL B 1 137 ? -2.029 16.141 -2.746 1 98.56 137 VAL B C 1
ATOM 2565 O O . VAL B 1 137 ? -1.52 15.367 -3.559 1 98.56 137 VAL B O 1
ATOM 2568 N N . SER B 1 138 ? -1.874 17.422 -2.854 1 98.56 138 SER B N 1
ATOM 2569 C CA . SER B 1 138 ? -1.12 18.031 -3.941 1 98.56 138 SER B CA 1
ATOM 2570 C C . SER B 1 138 ? 0.363 17.703 -3.848 1 98.56 138 SER B C 1
ATOM 2572 O O . SER B 1 138 ? 0.985 17.891 -2.801 1 98.56 138 SER B O 1
ATOM 2574 N N . VAL B 1 139 ? 0.902 17.203 -4.957 1 98.44 139 VAL B N 1
ATOM 2575 C CA . VAL B 1 139 ? 2.332 16.906 -4.996 1 98.44 139 VAL B CA 1
ATOM 2576 C C . VAL B 1 139 ? 3.125 18.203 -4.91 1 98.44 139 VAL B C 1
ATOM 2578 O O . VAL B 1 139 ? 4.199 18.25 -4.309 1 98.44 139 VAL B O 1
ATOM 2581 N N . LYS B 1 140 ? 2.611 19.234 -5.375 1 97.94 140 LYS B N 1
ATOM 2582 C CA . LYS B 1 140 ? 3.295 20.516 -5.488 1 97.94 140 LYS B CA 1
ATOM 2583 C C . LYS B 1 140 ? 3.467 21.172 -4.117 1 97.94 140 LYS B C 1
ATOM 2585 O O . LYS B 1 140 ? 4.566 21.594 -3.76 1 97.94 140 LYS B O 1
ATOM 2590 N N . ASP B 1 141 ? 2.357 21.203 -3.254 1 98.06 141 ASP B N 1
ATOM 2591 C CA . ASP B 1 141 ? 2.465 22.031 -2.057 1 98.06 141 ASP B CA 1
ATOM 2592 C C . ASP B 1 141 ? 1.922 21.297 -0.831 1 98.06 141 ASP B C 1
ATOM 2594 O O . ASP B 1 141 ? 1.929 21.844 0.276 1 98.06 141 ASP B O 1
ATOM 2598 N N . GLY B 1 142 ? 1.326 20.125 -1.027 1 98.25 142 GLY B N 1
ATOM 2599 C CA . GLY B 1 142 ? 0.909 19.328 0.111 1 98.25 142 GLY B CA 1
ATOM 2600 C C . GLY B 1 142 ? -0.494 19.656 0.588 1 98.25 142 GLY B C 1
ATOM 2601 O O . GLY B 1 142 ? -0.944 19.125 1.61 1 98.25 142 GLY B O 1
ATOM 2602 N N . SER B 1 143 ? -1.179 20.516 -0.173 1 98.19 143 SER B N 1
ATOM 2603 C CA . SER B 1 143 ? -2.553 20.797 0.225 1 98.19 143 SER B CA 1
ATOM 2604 C C . SER B 1 143 ? -3.41 19.531 0.208 1 98.19 143 SER B C 1
ATOM 2606 O O . SER B 1 143 ? -3.287 18.703 -0.696 1 98.19 143 SER B O 1
ATOM 2608 N N . VAL B 1 144 ? -4.301 19.438 1.227 1 97.62 144 VAL B N 1
ATOM 2609 C CA . VAL B 1 144 ? -5.047 18.203 1.463 1 97.62 144 VAL B CA 1
ATOM 2610 C C . VAL B 1 144 ? -6.531 18.438 1.174 1 97.62 144 VAL B C 1
ATOM 2612 O O . VAL B 1 144 ? -7.105 19.438 1.618 1 97.62 144 VAL B O 1
ATOM 2615 N N . LYS B 1 145 ? -7.098 17.531 0.401 1 96.38 145 LYS B N 1
ATOM 2616 C CA . LYS B 1 145 ? -8.539 17.516 0.153 1 96.38 145 LYS B CA 1
ATOM 2617 C C . LYS B 1 145 ? -9.133 16.141 0.446 1 96.38 145 LYS B C 1
ATOM 2619 O O . LYS B 1 145 ? -8.688 15.133 -0.114 1 96.38 145 LYS B O 1
ATOM 2624 N N . LYS B 1 146 ? -10.133 16.125 1.275 1 94.19 146 LYS B N 1
ATOM 2625 C CA . LYS B 1 146 ? -10.812 14.867 1.541 1 94.19 146 LYS B CA 1
ATOM 2626 C C . LYS B 1 146 ? -11.68 14.445 0.354 1 94.19 146 LYS B C 1
ATOM 2628 O O . LYS B 1 146 ? -12.414 15.266 -0.204 1 94.19 146 LYS B O 1
ATOM 2633 N N . LEU B 1 147 ? -11.594 13.172 -0.009 1 93.38 147 LEU B N 1
ATOM 2634 C CA . LEU B 1 147 ? -12.391 12.648 -1.112 1 93.38 147 LEU B CA 1
ATOM 2635 C C . LEU B 1 147 ? -13.516 11.766 -0.593 1 93.38 147 LEU B C 1
ATOM 2637 O O . LEU B 1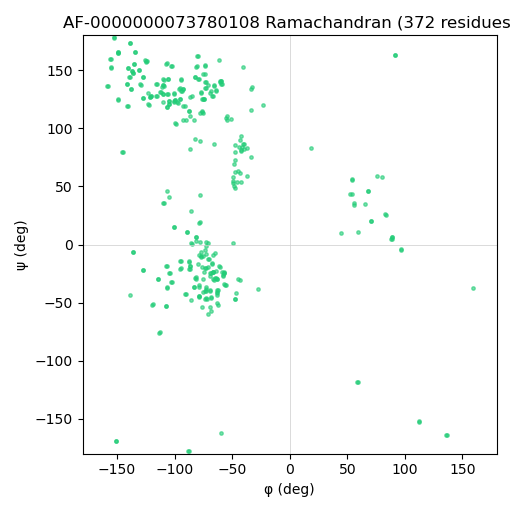 147 ? -14.617 11.758 -1.16 1 93.38 147 LEU B O 1
ATOM 2641 N N . PHE B 1 148 ? -13.172 11 0.494 1 92.31 148 PHE B N 1
ATOM 2642 C CA . PHE B 1 148 ? -14.133 10.047 1.034 1 92.31 148 PHE B CA 1
ATOM 2643 C C . PHE B 1 148 ? -13.805 9.711 2.484 1 92.31 148 PHE B C 1
ATOM 2645 O O . PHE B 1 148 ? -12.641 9.484 2.826 1 92.31 148 PHE B O 1
ATOM 2652 N N . PRO B 1 149 ? -14.742 9.664 3.344 1 90.94 149 PRO B N 1
ATOM 2653 C CA . PRO B 1 149 ? -16.125 10.078 3.133 1 90.94 149 PRO B CA 1
ATOM 2654 C C . PRO B 1 149 ? -16.328 11.586 3.268 1 90.94 149 PRO B C 1
ATOM 2656 O O . PRO B 1 149 ? -15.555 12.25 3.973 1 90.94 149 PRO B O 1
ATOM 2659 N N . LEU B 1 150 ? -17.328 12.133 2.586 1 87.19 150 LEU B N 1
ATOM 2660 C CA . LEU B 1 150 ? -17.641 13.555 2.717 1 87.19 150 LEU B CA 1
ATOM 2661 C C . LEU B 1 150 ? -18.734 13.766 3.758 1 87.19 150 LEU B C 1
ATOM 2663 O O . LEU B 1 150 ? -18.891 14.867 4.293 1 87.19 150 LEU B O 1
ATOM 2667 N N . ASP B 1 151 ? -19.406 12.695 3.969 1 81.38 151 ASP B N 1
ATOM 2668 C CA . ASP B 1 151 ? -20.422 12.695 5.016 1 81.38 151 ASP B CA 1
ATOM 2669 C C . ASP B 1 151 ? -19.812 12.352 6.375 1 81.38 151 ASP B C 1
ATOM 2671 O O . ASP B 1 151 ? -19.188 11.297 6.531 1 81.38 151 ASP B O 1
ATOM 2675 N N . GLU B 1 152 ? -20.016 13.133 7.32 1 77.19 152 GLU B N 1
ATOM 2676 C CA . GLU B 1 152 ? -19.422 12.961 8.641 1 77.19 152 GLU B CA 1
ATOM 2677 C C . GLU B 1 152 ? -20.031 11.758 9.359 1 77.19 152 GLU B C 1
ATOM 2679 O O . GLU B 1 152 ? -19.438 11.219 10.297 1 77.19 152 GLU B O 1
ATOM 2684 N N . ASP B 1 153 ? -21.094 11.273 8.836 1 81.38 153 ASP B N 1
ATOM 2685 C CA . ASP B 1 153 ? -21.766 10.172 9.516 1 81.38 153 ASP B CA 1
ATOM 2686 C C . ASP B 1 153 ? -21.188 8.828 9.078 1 81.38 153 ASP B C 1
ATOM 2688 O O . ASP B 1 153 ? -21.438 7.805 9.727 1 81.38 153 ASP B O 1
ATOM 2692 N N . PHE B 1 154 ? -20.5 8.938 8.062 1 82.56 154 PHE B N 1
ATOM 2693 C CA . PHE B 1 154 ? -19.891 7.691 7.609 1 82.56 154 PHE B CA 1
ATOM 2694 C C . PHE B 1 154 ? -18.688 7.332 8.469 1 82.56 154 PHE B C 1
ATOM 2696 O O . PHE B 1 154 ? -17.781 8.156 8.656 1 82.56 154 PHE B O 1
ATOM 2703 N N . LYS B 1 155 ? -18.656 6.086 8.93 1 81.81 155 LYS B N 1
ATOM 2704 C CA . LYS B 1 155 ? -17.547 5.645 9.773 1 81.81 155 LYS B CA 1
ATOM 2705 C C . LYS B 1 155 ? -16.5 4.902 8.953 1 81.81 155 LYS B C 1
ATOM 2707 O O . LYS B 1 155 ? -16.797 3.902 8.297 1 81.81 155 LYS B O 1
ATOM 2712 N N . VAL B 1 156 ? -15.344 5.363 8.984 1 85 156 VAL B N 1
ATOM 2713 C CA . VAL B 1 156 ? -14.211 4.715 8.32 1 85 156 VAL B CA 1
ATOM 2714 C C . VAL B 1 156 ? -13.781 3.482 9.117 1 85 156 VAL B C 1
ATOM 2716 O O . VAL B 1 156 ? -13.586 3.557 10.328 1 85 156 VAL B O 1
ATOM 2719 N N . THR B 1 157 ? -13.727 2.299 8.461 1 79.12 157 THR B N 1
ATOM 2720 C CA . THR B 1 157 ? -13.508 1 9.086 1 79.12 157 THR B CA 1
ATOM 2721 C C . THR B 1 157 ? -12.086 0.511 8.82 1 79.12 157 THR B C 1
ATOM 2723 O O . THR B 1 157 ? -11.891 -0.599 8.32 1 79.12 157 THR B O 1
ATOM 2726 N N . PHE B 1 158 ? -11.055 1.283 8.859 1 87.62 158 PHE B N 1
ATOM 2727 C CA . PHE B 1 158 ? -9.648 0.938 8.727 1 87.62 158 PHE B CA 1
ATOM 2728 C C . PHE B 1 158 ? -9.273 0.754 7.258 1 87.62 158 PHE B C 1
ATOM 2730 O O . PHE B 1 158 ? -8.734 -0.284 6.875 1 87.62 158 PHE B O 1
ATOM 2737 N N . PHE B 1 159 ? -9.469 1.745 6.492 1 91.44 159 PHE B N 1
ATOM 2738 C CA . PHE B 1 159 ? -9.109 1.711 5.078 1 91.44 159 PHE B CA 1
ATOM 2739 C C . PHE B 1 159 ? -7.621 1.448 4.902 1 91.44 159 PHE B C 1
ATOM 2741 O O . PHE B 1 159 ? -6.801 1.979 5.648 1 91.44 159 PHE B O 1
ATOM 2748 N N . ASP B 1 160 ? -7.309 0.619 3.959 1 91.75 160 ASP B N 1
ATOM 2749 C CA . ASP B 1 160 ? -5.918 0.226 3.758 1 91.75 160 ASP B CA 1
ATOM 2750 C C . ASP B 1 160 ? -5.344 0.867 2.496 1 91.75 160 ASP B C 1
ATOM 2752 O O . ASP B 1 160 ? -4.25 1.437 2.525 1 91.75 160 ASP B O 1
ATOM 2756 N N . ASP B 1 161 ? -5.98 0.72 1.369 1 96.06 161 ASP B N 1
ATOM 2757 C CA . ASP B 1 161 ? -5.555 1.223 0.067 1 96.06 161 ASP B CA 1
ATOM 2758 C C . ASP B 1 161 ? -6.754 1.563 -0.811 1 96.06 161 ASP B C 1
ATOM 2760 O O . ASP B 1 161 ? -7.887 1.183 -0.5 1 96.06 161 ASP B O 1
ATOM 2764 N N . SER B 1 162 ? -6.398 2.346 -1.897 1 96.44 162 SER B N 1
ATOM 2765 C CA . SER B 1 162 ? -7.484 2.729 -2.793 1 96.44 162 SER B CA 1
ATOM 2766 C C . SER B 1 162 ? -6.969 3.033 -4.195 1 96.44 162 SER B C 1
ATOM 2768 O O . SER B 1 162 ? -5.77 3.244 -4.387 1 96.44 162 SER B O 1
ATOM 2770 N N . VAL B 1 163 ? -7.883 2.975 -5.141 1 96 163 VAL B N 1
ATOM 2771 C CA . VAL B 1 163 ? -7.629 3.436 -6.5 1 96 163 VAL B CA 1
ATOM 2772 C C . VAL B 1 163 ? -8.852 4.184 -7.027 1 96 163 VAL B C 1
ATOM 2774 O O . VAL B 1 163 ? -9.984 3.883 -6.645 1 96 163 VAL B O 1
ATOM 2777 N N . MET B 1 164 ? -8.555 5.141 -7.75 1 93.06 164 MET B N 1
ATOM 2778 C CA . MET B 1 164 ? -9.625 5.848 -8.453 1 93.06 164 MET B CA 1
ATOM 2779 C C . MET B 1 164 ? -9.797 5.312 -9.867 1 93.06 164 MET B C 1
ATOM 2781 O O . MET B 1 164 ? -8.836 5.293 -10.648 1 93.06 164 MET B O 1
ATOM 2785 N N . LEU B 1 165 ? -11.008 4.918 -10.164 1 91.81 165 LEU B N 1
ATOM 2786 C CA . LEU B 1 165 ? -11.32 4.438 -11.508 1 91.81 165 LEU B CA 1
ATOM 2787 C C . LEU B 1 165 ? -11.516 5.605 -12.469 1 91.81 165 LEU B C 1
ATOM 2789 O O . LEU B 1 165 ? -11.719 6.742 -12.039 1 91.81 165 LEU B O 1
ATOM 2793 N N . PRO B 1 166 ? -11.438 5.32 -13.766 1 89.25 166 PRO B N 1
ATOM 2794 C CA . PRO B 1 166 ? -11.609 6.395 -14.75 1 89.25 166 PRO B CA 1
ATOM 2795 C C . PRO B 1 166 ? -12.961 7.102 -14.617 1 89.25 166 PRO B C 1
ATOM 2797 O O . PRO B 1 166 ? -13.07 8.297 -14.914 1 89.25 166 PRO B O 1
ATOM 2800 N N . ASN B 1 167 ? -13.992 6.461 -14.117 1 85.69 167 ASN B N 1
ATOM 2801 C CA . ASN B 1 167 ? -15.312 7.066 -13.992 1 85.69 167 ASN B CA 1
ATOM 2802 C C . ASN B 1 167 ? -15.445 7.871 -12.703 1 85.69 167 ASN B C 1
ATOM 2804 O O . ASN B 1 167 ? -16.531 8.367 -12.391 1 85.69 167 ASN B O 1
ATOM 2808 N N . GLY B 1 168 ? -14.375 7.898 -11.953 1 85.25 168 GLY B N 1
ATOM 2809 C CA . GLY B 1 168 ? -14.359 8.703 -10.742 1 85.25 168 GLY B CA 1
ATOM 2810 C C . GLY B 1 168 ? -14.68 7.914 -9.492 1 85.25 168 GLY B C 1
ATOM 2811 O O . GLY B 1 168 ? -14.57 8.43 -8.383 1 85.25 168 GLY B O 1
ATOM 2812 N N . SER B 1 169 ? -15 6.652 -9.656 1 88.44 169 SER B N 1
ATOM 2813 C CA . SER B 1 169 ? -15.305 5.816 -8.492 1 88.44 169 SER B CA 1
ATOM 2814 C C . SER B 1 169 ? -14.031 5.445 -7.738 1 88.44 169 SER B C 1
ATOM 2816 O O . SER B 1 169 ? -12.977 5.258 -8.344 1 88.44 169 SER B O 1
ATOM 2818 N N . LEU B 1 170 ? -14.242 5.348 -6.43 1 92.56 170 LEU B N 1
ATOM 2819 C CA . LEU B 1 170 ? -13.164 4.871 -5.578 1 92.56 170 LEU B CA 1
ATOM 2820 C C . LEU B 1 170 ? -13.359 3.404 -5.211 1 92.56 170 LEU B C 1
ATOM 2822 O O . LEU B 1 170 ? -14.469 2.994 -4.863 1 92.56 170 LEU B O 1
ATOM 2826 N N . VAL B 1 171 ? -12.352 2.629 -5.383 1 94.69 171 VAL B N 1
ATOM 2827 C CA . VAL B 1 171 ? -12.305 1.279 -4.836 1 94.69 171 VAL B CA 1
ATOM 2828 C C . VAL B 1 171 ? -11.344 1.24 -3.643 1 94.69 171 VAL B C 1
ATOM 2830 O O . VAL B 1 171 ? -10.211 1.72 -3.73 1 94.69 171 VAL B O 1
ATOM 2833 N N . ILE B 1 172 ? -11.812 0.694 -2.541 1 94.5 172 ILE B N 1
ATOM 2834 C CA . ILE B 1 172 ? -11.055 0.759 -1.297 1 94.5 172 ILE B CA 1
ATOM 2835 C C . ILE B 1 172 ? -10.945 -0.635 -0.684 1 94.5 172 ILE B C 1
ATOM 2837 O O . ILE B 1 172 ? -11.906 -1.411 -0.721 1 94.5 172 ILE B O 1
ATOM 2841 N N . THR B 1 173 ? -9.719 -0.922 -0.186 1 92.06 173 THR B N 1
ATOM 2842 C CA . THR B 1 173 ? -9.562 -2.141 0.604 1 92.06 173 THR B CA 1
ATOM 2843 C C . THR B 1 173 ? -9.492 -1.812 2.094 1 92.06 173 THR B C 1
ATOM 2845 O O . THR B 1 173 ? -9.094 -0.71 2.473 1 92.06 173 THR B O 1
ATOM 2848 N N . GLU B 1 174 ? -9.898 -2.789 2.865 1 84.12 174 GLU B N 1
ATOM 2849 C CA . GLU B 1 174 ? -9.742 -2.703 4.312 1 84.12 174 GLU B CA 1
ATOM 2850 C C . GLU B 1 174 ? -8.68 -3.678 4.812 1 84.12 174 GLU B C 1
ATOM 2852 O O . GLU B 1 174 ? -8.562 -4.793 4.305 1 84.12 174 GLU B O 1
ATOM 2857 N N . ALA B 1 175 ? -7.859 -3.078 5.754 1 72.88 175 ALA B N 1
ATOM 2858 C CA . ALA B 1 175 ? -6.801 -3.932 6.285 1 72.88 175 ALA B CA 1
ATOM 2859 C C . ALA B 1 175 ? -7.383 -5.047 7.152 1 72.88 175 ALA B C 1
ATOM 2861 O O . ALA B 1 175 ? -8.336 -4.824 7.898 1 72.88 175 ALA B O 1
ATOM 2862 N N . SER B 1 176 ? -6.945 -6.277 6.918 1 59.03 176 SER B N 1
ATOM 2863 C CA . SER B 1 176 ? -7.406 -7.434 7.684 1 59.03 176 SER B CA 1
ATOM 2864 C C . SER B 1 176 ? -6.98 -7.336 9.141 1 59.03 176 SER B C 1
ATOM 2866 O O . SER B 1 176 ? -7.586 -7.961 10.016 1 59.03 176 SER B O 1
ATOM 2868 N N . THR B 1 177 ? -5.84 -6.652 9.375 1 53.66 177 THR B N 1
ATOM 2869 C CA . THR B 1 177 ? -5.27 -6.645 10.719 1 53.66 177 THR B CA 1
ATOM 2870 C C . THR B 1 177 ? -6.012 -5.652 11.609 1 53.66 177 THR B C 1
ATOM 2872 O O . THR B 1 177 ? -5.492 -5.242 12.648 1 53.66 177 THR B O 1
ATOM 2875 N N . LYS B 1 178 ? -7.195 -5.262 11.227 1 55.62 178 LYS B N 1
ATOM 2876 C CA . LYS B 1 178 ? -8 -4.301 11.977 1 55.62 178 LYS B CA 1
ATOM 2877 C C . LYS B 1 178 ? -8.039 -4.66 13.461 1 55.62 178 LYS B C 1
ATOM 2879 O O . LYS B 1 178 ? -7.93 -3.785 14.32 1 55.62 178 LYS B O 1
ATOM 2884 N N . ILE B 1 179 ? -8.281 -5.887 13.609 1 47.22 179 ILE B N 1
ATOM 2885 C CA . ILE B 1 179 ? -8.5 -6.344 14.977 1 47.22 179 ILE B CA 1
ATOM 2886 C C . ILE B 1 179 ? -7.289 -5.996 15.836 1 47.22 179 ILE B C 1
ATOM 2888 O O . ILE B 1 179 ? -7.438 -5.594 17 1 47.22 179 ILE B O 1
ATOM 2892 N N . LEU B 1 180 ? -6.223 -6.066 15.172 1 48.09 180 LEU B N 1
ATOM 2893 C CA . LEU B 1 180 ? -5.004 -5.855 15.953 1 48.09 180 LEU B CA 1
ATOM 2894 C C . LEU B 1 180 ? -4.844 -4.387 16.328 1 48.09 180 LEU B C 1
ATOM 2896 O O . LEU B 1 180 ? -4.398 -4.066 17.422 1 48.09 180 LEU B O 1
ATOM 2900 N N . TYR B 1 181 ? -5.164 -3.596 15.422 1 51.31 181 TYR B N 1
ATOM 2901 C CA . TYR B 1 181 ? -5.074 -2.166 15.703 1 51.31 181 TYR B CA 1
ATOM 2902 C C . TYR B 1 181 ? -6.035 -1.763 16.812 1 51.31 181 TYR B C 1
ATOM 2904 O O . TYR B 1 181 ? -5.707 -0.916 17.641 1 51.31 181 TYR B O 1
ATOM 2912 N N . ASP B 1 182 ? -7.176 -2.324 16.703 1 47.78 182 ASP B N 1
ATOM 2913 C CA . ASP B 1 182 ? -8.164 -1.987 17.719 1 47.78 182 ASP B CA 1
ATOM 2914 C C . ASP B 1 182 ? -7.695 -2.436 19.109 1 47.78 182 ASP B C 1
ATOM 2916 O O . ASP B 1 182 ? -7.969 -1.768 20.109 1 47.78 182 ASP B O 1
ATOM 2920 N N . ILE B 1 183 ? -7.113 -3.586 18.984 1 44.09 183 ILE B N 1
ATOM 2921 C CA . ILE B 1 183 ? -6.684 -4.129 20.266 1 44.09 183 ILE B CA 1
ATOM 2922 C C . ILE B 1 183 ? -5.387 -3.453 20.703 1 44.09 183 ILE B C 1
ATOM 2924 O O . ILE B 1 183 ? -5.23 -3.094 21.875 1 44.09 183 ILE B O 1
ATOM 2928 N N . TYR B 1 184 ? -4.531 -3.355 19.734 1 43.19 184 TYR B N 1
ATOM 2929 C CA . TYR B 1 184 ? -3.195 -2.924 20.125 1 43.19 184 TYR B CA 1
ATOM 2930 C C . TYR B 1 184 ? -2.953 -1.472 19.734 1 43.19 184 TYR B C 1
ATOM 2932 O O . TYR B 1 184 ? -1.954 -0.87 20.125 1 43.19 184 TYR B O 1
ATOM 2940 N N . GLY B 1 185 ? -3.617 -0.953 18.766 1 45.97 185 GLY B N 1
ATOM 2941 C CA . GLY B 1 185 ? -3.41 0.385 18.234 1 45.97 185 GLY B CA 1
ATOM 2942 C C . GLY B 1 185 ? -3.225 1.434 19.328 1 45.97 185 GLY B C 1
ATOM 2943 O O . GLY B 1 185 ? -2.861 2.574 19.031 1 45.97 185 GLY B O 1
ATOM 2944 N N . GLN B 1 186 ? -3.809 1.267 20.438 1 41.38 186 GLN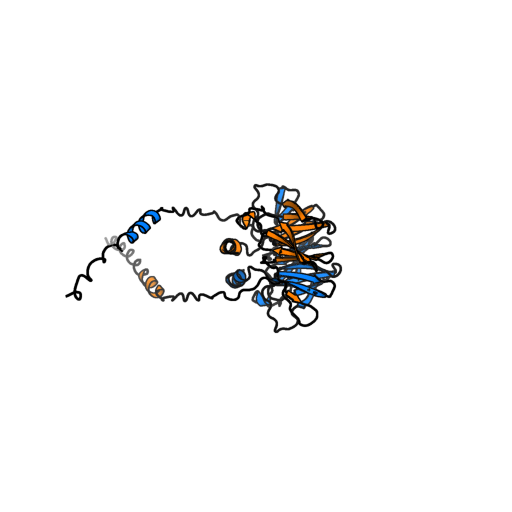 B N 1
ATOM 2945 C CA . GLN B 1 186 ? -3.471 2.277 21.438 1 41.38 186 GLN B CA 1
ATOM 2946 C C . GLN B 1 186 ? -1.967 2.318 21.688 1 41.38 186 GLN B C 1
ATOM 2948 O O . GLN B 1 186 ? -1.45 3.295 22.234 1 41.38 186 GLN B O 1
ATOM 2953 N N . GLN B 1 187 ? -1.348 1.323 21.453 1 36.75 187 GLN B N 1
ATOM 2954 C CA . GLN B 1 187 ? 0.061 1.377 21.828 1 36.75 187 GLN B CA 1
ATOM 2955 C C . GLN B 1 187 ? 0.93 1.803 20.641 1 36.75 187 GLN B C 1
ATOM 2957 O O . GLN B 1 187 ? 2.131 2.031 20.797 1 36.75 187 GLN B O 1
ATOM 2962 N N . PHE B 1 188 ? 0.367 1.761 19.547 1 35.44 188 PHE B N 1
ATOM 2963 C CA . PHE B 1 188 ? 1.273 2.236 18.516 1 35.44 188 PHE B CA 1
ATOM 2964 C C . PHE B 1 188 ? 0.991 3.695 18.172 1 35.44 188 PHE B C 1
ATOM 2966 O O . PHE B 1 188 ? -0.145 4.16 18.297 1 35.44 188 PHE B O 1
#

pLDDT: mean 71.82, std 29.25, range [22.58, 98.62]

Radius of gyration: 29.46 Å; Cα contacts (8 Å, |Δi|>4): 743; chains: 2; bounding box: 86×82×104 Å

Organism: Schistosoma haematobium (NCBI:txid6185)

Solvent-accessible surface area (backbone atoms only — not comparable to full-atom values): 21477 Å² total; per-residue (Å²): 132,93,77,75,85,91,87,72,70,95,70,67,80,78,64,70,77,64,64,67,70,60,64,77,65,63,64,76,70,74,71,72,71,70,71,69,69,80,66,83,71,80,65,67,37,38,39,30,41,38,84,97,67,54,75,42,72,46,81,55,75,97,51,45,41,38,36,22,47,43,75,56,96,80,27,38,34,33,18,18,56,81,10,32,33,34,36,37,41,96,89,42,78,41,81,46,32,66,76,29,51,94,82,43,89,46,55,74,44,18,17,34,37,31,26,54,38,75,34,80,90,65,46,25,30,43,35,15,14,23,41,66,26,32,30,40,27,33,63,87,77,25,53,75,40,81,68,31,68,84,52,86,80,60,77,58,77,32,33,24,14,56,40,72,44,95,88,63,25,31,39,29,24,35,42,72,62,45,64,46,41,71,69,47,39,81,74,100,136,94,78,78,75,84,76,72,78,79,75,72,83,78,69,76,78,66,66,68,68,64,65,74,66,63,65,77,71,73,73,73,70,70,71,69,73,79,60,81,73,81,74,61,40,36,40,31,43,41,84,90,75,59,76,44,72,47,82,56,76,96,50,43,42,37,37,21,45,45,75,55,95,80,28,37,36,32,18,18,55,79,9,31,32,35,36,36,42,98,90,42,79,44,82,45,32,65,76,28,51,94,82,43,88,45,55,75,44,19,18,34,36,32,26,52,40,75,33,80,92,64,45,25,30,43,34,16,13,23,42,66,26,31,32,40,27,33,63,86,75,25,54,76,42,82,68,31,68,83,52,87,82,60,77,56,76,31,33,24,14,56,39,73,44,97,90,67,27,34,39,30,23,36,43,71,63,46,65,46,41,71,71,46,40,82,77,102

InterPro domains:
  IPR011042 Six-bladed beta-propeller, TolB-like [G3DSA:2.120.10.30] (53-187)

Secondary structure (DSSP, 8-state):
--S------TTGGGGGGGTHHHHTT------------------S-EEEEEGGGEEEEEP-TT------EEEETTEEEEEETTTEEEEEETTEEEEEEE-S-TT--SHHHH--EEEEEEETTTTEEEEEETTTEEEEEETTT--EEEEE--STTPPP--EEEEEE-TTS-EEEEE-TTHHHHHHHTTT-/---SGGGGGGGGGGSGGGTHHHHTT--------------------EEEE-GGG-EEEEP-TT------EEEETTEEEEEETTTEEEEEETTEEEEEEE-S-TT--SHHHH--EEEEEEETTTTEEEEEETTTEEEEEETTT--EEEEE--STTPPP--EEEEEE-TTS-EEEEE-TTHHHHHHHTTT-

Nearest PDB structures (foldseek):
  6s5u-assembly3_B  TM=7.538E-01  e=7.802E-05  Ophiorrhiza pumila
  3i1c-assembly1_A  TM=6.753E-01  e=2.626E-04  Loligo vulgaris
  4a2m-assembly2_C  TM=6.048E-01  e=3.322E-03  Bacteroides thetaiotaomicron VPI-5482
  4a2m-assembly2_D  TM=6.446E-01  e=5.767E-03  Bacteroides thetaiotaomicron VPI-5482
  4a2m-assembly1_A  TM=6.197E-01  e=8.485E-03  Bacteroides thetaiotaomicron VPI-5482

Sequence (376 aa):
MIELRKLVFRSITVICIGYIIRCFLNKSTDSYTYHINPSIELNDQLIINKNYGKLEKIDLMNYSGPESLIYHDGSLYATVIQGKILKINNSGIYVHATLGSPNCVGVHECGRPLGLKLFNNSENFLVTDAYLGVFSVSVKDGSVKKLFPLDEDFKVTFFDDSVMLPNGSLVITEASTKILYDIYGQQFMIELRKLVFRSITVICIGYIIRCFLNKSTDSYTYHINPSIELNDQLIINKNYGKLEKIDLMNYSGPESLIYHDGSLYATVIQGKILKINNSGIYVHATLGSPNCVGVHECGRPLGLKLFNNSENFLVTDAYLGVFSVSVKDGSVKKLFPLDEDFKVTFFDDSVMLPNGSLVITEASTKILYDIYGQQF